Protein AF-A0A379Z6E6-F1 (afdb_monomer_lite)

Organism: NCBI:txid137545

Foldseek 3Di:
DDPQVVLVVLCVVVVDDLCVLQVQLVHHSVVSVCVNVVVDVDDDLSSQVSSCVVSVHDRPPPPFAEEEEEDCCQDPDPVNLVQQVVRLVVGQAYEYENEDEPVVQVVVVVPDPDPDRQDPVNRQVVVCVSCVPSPRYHYYYDYPYPQDDPPPRLVVVVVSVVVVCVVVVHDHQEYTDPDPVVQVSCCVPPVHDYD

InterPro domains:
  IPR001387 Cro/C1-type, helix-turn-helix domain [PF01381] (7-59)
  IPR001387 Cro/C1-type, helix-turn-helix domain [PS50943] (7-62)
  IPR001387 Cro/C1-type, helix-turn-helix domain [SM00530] (6-62)
  IPR001387 Cro/C1-type, helix-turn-helix domain [cd00093] (7-59)
  IPR004821 Cytidyltransferase-like domain [PF01467] (69-143)
  IPR004821 Cytidyltransferase-like domain [TIGR00125] (66-136)
  IPR010982 Lambda repressor-like, DNA-binding domain superfamily [G3DSA:1.10.260.40] (5-60)
  IPR010982 Lambda repressor-like, DNA-binding domain superfamily [SSF47413] (6-59)
  IPR014729 Rossmann-like alpha/beta/alpha sandwich fold [G3DSA:3.40.50.620] (63-192)
  IPR052735 Bacterial NAD biosynthesis/regulator protein [PTHR37512] (64-187)

Radius of gyration: 22.81 Å; chains: 1; bounding box: 57×28×60 Å

Secondary structure (DSSP, 8-state):
--TTHHHHHHHHHTT--HHHHHHHTTS-HHHHHHHHTT--SS--HHHHHHHHHHHT---------EEEEEE--TT--HHHHHHHHHHHTTSSEEEEEEEE-HHHHHHHHHTS--SS---HHHHHHHHHHHTTT-TTEEEEEEE-TTPPPTTTTHHHHHHHHHHHHHHTT---SEEE-S-HHHHHHHHHHH-PEE-

Sequence (195 aa):
MRQFDYLKASIKQKSCTLQQVADASGMTKGYLSQLLNDKIKSPSAQKLEALHRYLGLEFPRREKKVGVVFGKFYPLHTGHIYLIQRACSQVDELHVILCHDEPRDRELFENSSMSQQPTVSDRLRWLLQTFKYQKNIHIHSFDEQGIEPYPHGWNVWSDGVKAFLEQKAIVPSFIYSSEAQDARATVNIWGLRPF

pLDDT: mean 88.39, std 10.12, range [54.25, 98.5]

Structure (mmCIF, N/CA/C/O backbone):
data_AF-A0A379Z6E6-F1
#
_entry.id   AF-A0A379Z6E6-F1
#
loop_
_atom_site.group_PDB
_atom_site.id
_atom_site.type_symbol
_atom_site.label_atom_id
_atom_site.label_alt_id
_atom_site.label_comp_id
_atom_site.label_asym_id
_atom_site.label_entity_id
_atom_site.label_seq_id
_atom_site.pdbx_PDB_ins_code
_atom_site.Cartn_x
_atom_site.Cartn_y
_atom_site.Cartn_z
_atom_site.occupancy
_atom_site.B_iso_or_equiv
_atom_site.auth_seq_id
_atom_site.auth_comp_id
_atom_site.auth_asym_id
_atom_site.auth_atom_id
_atom_site.pdbx_PDB_model_num
ATOM 1 N N . MET A 1 1 ? -23.556 14.825 21.326 1.00 55.41 1 MET A N 1
ATOM 2 C CA . MET A 1 1 ? -23.639 13.379 21.629 1.00 55.41 1 MET A CA 1
ATOM 3 C C . MET A 1 1 ? -22.223 12.836 21.650 1.00 55.41 1 MET A C 1
ATOM 5 O O . MET A 1 1 ? -21.495 13.127 20.708 1.00 55.41 1 MET A O 1
ATOM 9 N N . ARG A 1 2 ? -21.799 12.157 22.722 1.00 69.75 2 ARG A N 1
ATOM 10 C CA . ARG A 1 2 ? -20.473 11.519 22.771 1.00 69.75 2 ARG A CA 1
ATOM 11 C C . ARG A 1 2 ? -20.466 10.279 21.885 1.00 69.75 2 ARG A C 1
ATOM 13 O O . ARG A 1 2 ? -21.511 9.659 21.683 1.00 69.75 2 ARG A O 1
ATOM 20 N N . GLN A 1 3 ? -19.292 9.917 21.376 1.00 78.00 3 GLN A N 1
ATOM 21 C CA . GLN A 1 3 ? -19.139 8.862 20.369 1.00 78.00 3 GLN A CA 1
ATOM 22 C C . GLN A 1 3 ? -19.704 7.514 20.846 1.00 78.00 3 GLN A C 1
ATOM 24 O O . GLN A 1 3 ? -20.275 6.769 20.054 1.00 78.00 3 GLN A O 1
ATOM 29 N N . PHE A 1 4 ? -19.585 7.220 22.143 1.00 86.81 4 PHE A N 1
ATOM 30 C CA . PHE A 1 4 ? -19.957 5.931 22.735 1.00 86.81 4 PHE A CA 1
ATOM 31 C C . PHE A 1 4 ? -21.181 5.977 23.667 1.00 86.81 4 PHE A C 1
ATOM 33 O O . PHE A 1 4 ? -21.366 5.077 24.489 1.00 86.81 4 PHE A O 1
ATOM 40 N N . ASP A 1 5 ? -22.045 6.992 23.562 1.00 86.06 5 ASP A N 1
ATOM 41 C CA . ASP A 1 5 ? -23.241 7.084 24.420 1.00 86.06 5 ASP A CA 1
ATOM 42 C C . ASP A 1 5 ? -24.240 5.935 24.184 1.00 86.06 5 ASP A C 1
ATOM 44 O O . ASP A 1 5 ? -24.866 5.465 25.137 1.00 86.06 5 ASP A O 1
ATOM 48 N N . TYR A 1 6 ? -24.325 5.408 22.957 1.00 88.69 6 TYR A N 1
ATOM 49 C CA . TYR A 1 6 ? -25.162 4.242 22.647 1.00 88.69 6 TYR A CA 1
ATOM 50 C C . TYR A 1 6 ? -24.709 2.982 23.406 1.00 88.69 6 TYR A C 1
ATOM 52 O O . TYR A 1 6 ? -25.544 2.255 23.938 1.00 88.69 6 TYR A O 1
ATOM 60 N N . LEU A 1 7 ? -23.395 2.766 23.566 1.00 89.94 7 LEU A N 1
ATOM 61 C CA . LEU A 1 7 ? -22.860 1.630 24.326 1.00 89.94 7 LEU A CA 1
ATOM 62 C C . LEU A 1 7 ? -23.260 1.706 25.802 1.00 89.94 7 LEU A C 1
ATOM 64 O O . LEU A 1 7 ? -23.607 0.690 26.402 1.00 89.94 7 LEU A O 1
ATOM 68 N N . LYS A 1 8 ? -23.260 2.909 26.392 1.00 90.12 8 LYS A N 1
ATOM 69 C CA . LYS A 1 8 ? -23.714 3.107 27.780 1.00 90.12 8 LYS A CA 1
ATOM 70 C C . LYS A 1 8 ? -25.190 2.768 27.939 1.00 90.12 8 LYS A C 1
ATOM 72 O O . LYS A 1 8 ? -25.560 2.128 28.923 1.00 90.12 8 LYS A O 1
ATOM 77 N N . ALA A 1 9 ? -26.018 3.197 26.985 1.00 89.62 9 ALA A N 1
ATOM 78 C CA . ALA A 1 9 ? -27.444 2.901 26.988 1.00 89.62 9 ALA A CA 1
ATOM 79 C C . ALA A 1 9 ? -27.693 1.385 26.922 1.00 89.62 9 ALA A C 1
ATOM 81 O O . ALA A 1 9 ? -28.444 0.860 27.742 1.00 89.62 9 ALA A O 1
ATOM 82 N N . SER A 1 10 ? -26.989 0.668 26.041 1.00 89.69 10 SER A N 1
ATOM 83 C CA . SER A 1 10 ? -27.118 -0.789 25.905 1.00 89.69 10 SER A CA 1
ATOM 84 C C . SER A 1 10 ? -26.615 -1.565 27.125 1.00 89.69 10 SER A C 1
ATOM 86 O O . SER A 1 10 ? -27.273 -2.511 27.552 1.00 89.69 10 SER A O 1
ATOM 88 N N . ILE A 1 11 ? -25.499 -1.151 27.742 1.00 91.25 11 ILE A N 1
ATOM 89 C CA . ILE A 1 11 ? -25.018 -1.751 29.003 1.00 91.25 11 ILE A CA 1
ATOM 90 C C . ILE A 1 11 ? -26.083 -1.604 30.099 1.00 91.25 11 ILE A C 1
ATOM 92 O O . ILE A 1 11 ? -26.390 -2.566 30.801 1.00 91.25 11 ILE A O 1
ATOM 96 N N . LYS A 1 12 ? -26.689 -0.413 30.214 1.00 89.19 12 LYS A N 1
ATOM 97 C CA . LYS A 1 12 ? -27.759 -0.154 31.184 1.00 89.19 12 LYS A CA 1
ATOM 98 C C . LYS A 1 12 ? -29.003 -1.004 30.902 1.00 89.19 12 LYS A C 1
ATOM 100 O O . LYS A 1 12 ? -29.590 -1.528 31.840 1.00 89.19 12 LYS A O 1
ATOM 105 N N . GLN A 1 13 ? -29.382 -1.162 29.633 1.00 89.00 13 GLN A N 1
ATOM 106 C CA . GLN A 1 13 ? -30.542 -1.957 29.219 1.00 89.00 13 GLN A CA 1
ATOM 107 C C . GLN A 1 13 ? -30.368 -3.455 29.504 1.00 89.00 13 GLN A C 1
ATOM 109 O O . GLN A 1 13 ? -31.327 -4.128 29.869 1.00 89.00 13 GLN A O 1
ATOM 114 N N . LYS A 1 14 ? -29.146 -3.979 29.364 1.00 88.06 14 LYS A N 1
ATOM 115 C CA . LYS A 1 14 ? -28.825 -5.391 29.614 1.00 88.06 14 LYS A CA 1
ATOM 116 C C . LYS A 1 14 ? -28.644 -5.723 31.106 1.00 88.06 14 LYS A C 1
ATOM 118 O O . LYS A 1 14 ? -28.402 -6.878 31.445 1.00 88.06 14 LYS A O 1
ATOM 123 N N . SER A 1 15 ? -28.769 -4.730 31.994 1.00 86.94 15 SER A N 1
ATOM 124 C CA . SER A 1 15 ? -28.659 -4.875 33.455 1.00 86.94 15 SER A CA 1
ATOM 125 C C . SER A 1 15 ? -27.352 -5.538 33.919 1.00 86.94 15 SER A C 1
ATOM 127 O O . SER A 1 15 ? -27.323 -6.239 34.928 1.00 86.94 15 SER A O 1
ATOM 129 N N . CYS A 1 16 ? -26.256 -5.317 33.187 1.00 87.44 16 CYS A N 1
ATOM 130 C CA . CYS A 1 16 ? -24.937 -5.858 33.497 1.00 87.44 16 CYS A CA 1
ATOM 131 C C . CYS A 1 16 ? -24.016 -4.798 34.114 1.00 87.44 16 CYS A C 1
ATOM 133 O O . CYS A 1 16 ? -24.073 -3.605 33.809 1.00 87.44 16 CYS A O 1
ATOM 135 N N . THR A 1 17 ? -23.137 -5.239 35.011 1.00 91.50 17 THR A N 1
ATOM 136 C CA . THR A 1 17 ? -22.119 -4.372 35.606 1.00 91.50 17 THR A CA 1
ATOM 137 C C . THR A 1 17 ? -20.987 -4.108 34.616 1.00 91.50 17 THR A C 1
ATOM 139 O O . THR A 1 17 ? -20.674 -4.929 33.754 1.00 91.50 17 THR A O 1
ATOM 142 N N . LEU A 1 18 ? -20.288 -2.985 34.798 1.00 91.62 18 LEU A N 1
ATOM 143 C CA . LEU A 1 18 ? -19.123 -2.648 33.975 1.00 91.62 18 LEU A CA 1
ATOM 144 C C . LEU A 1 18 ? -18.015 -3.716 34.052 1.00 91.62 18 LEU A C 1
ATOM 146 O O . LEU A 1 18 ? -17.273 -3.889 33.092 1.00 91.62 18 LEU A O 1
ATOM 150 N N . GLN A 1 19 ? -17.905 -4.423 35.183 1.00 93.44 19 GLN A N 1
ATOM 151 C CA . GLN A 1 19 ? -16.938 -5.509 35.360 1.00 93.44 19 GLN A CA 1
ATOM 152 C C . GLN A 1 19 ? -17.302 -6.716 34.487 1.00 93.44 19 GLN A C 1
ATOM 154 O O . GLN A 1 19 ? -16.479 -7.152 33.694 1.00 93.44 19 GLN 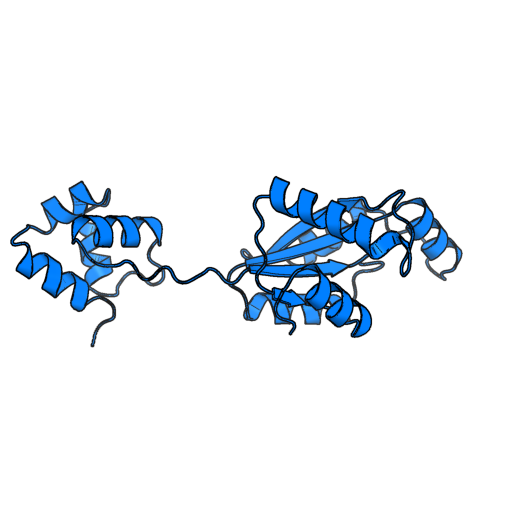A O 1
ATOM 159 N N . GLN A 1 20 ? -18.559 -7.169 34.539 1.00 93.50 20 GLN A N 1
ATOM 160 C CA . GLN A 1 20 ? -19.042 -8.295 33.728 1.00 93.50 20 GLN A CA 1
ATOM 161 C C . GLN A 1 20 ? -18.880 -8.044 32.224 1.00 93.50 20 GLN A C 1
ATOM 163 O O . GLN A 1 20 ? -18.471 -8.937 31.488 1.00 93.50 20 GLN A O 1
ATOM 168 N N . VAL A 1 21 ? -19.168 -6.820 31.767 1.00 93.94 21 VAL A N 1
ATOM 169 C CA . VAL A 1 21 ? -18.986 -6.431 30.360 1.00 93.94 21 VAL A CA 1
ATOM 170 C C . VAL A 1 21 ? -17.509 -6.477 29.966 1.00 93.94 21 VAL A C 1
ATOM 172 O O . VAL A 1 21 ? -17.174 -6.957 28.883 1.00 93.94 21 VAL A O 1
ATOM 175 N N . ALA A 1 22 ? -16.630 -5.967 30.831 1.00 94.69 22 ALA A N 1
ATOM 176 C CA . ALA A 1 22 ? -15.195 -5.935 30.584 1.00 94.69 22 ALA A CA 1
ATOM 177 C C . ALA A 1 22 ? -14.618 -7.356 30.482 1.00 94.69 22 ALA A C 1
ATOM 179 O O . ALA A 1 22 ? -13.953 -7.665 29.492 1.00 94.69 22 ALA A O 1
ATOM 180 N N . ASP A 1 23 ? -14.969 -8.227 31.432 1.00 93.75 23 ASP A N 1
ATOM 181 C CA . ASP A 1 23 ? -14.528 -9.625 31.470 1.00 93.75 23 ASP A CA 1
ATOM 182 C C . ASP A 1 23 ? -15.019 -10.395 30.235 1.00 93.75 23 ASP A C 1
ATOM 184 O O . ASP A 1 23 ? -14.226 -11.026 29.537 1.00 93.75 23 ASP A O 1
ATOM 188 N N . ALA A 1 24 ? -16.304 -10.264 29.889 1.00 92.81 24 ALA A N 1
ATOM 189 C CA . ALA A 1 24 ? -16.886 -10.935 28.726 1.00 92.81 24 ALA A CA 1
ATOM 190 C C . ALA A 1 24 ? -16.340 -10.426 27.380 1.00 92.81 24 ALA A C 1
ATOM 192 O O . ALA A 1 24 ? -16.354 -11.153 26.389 1.00 92.81 24 ALA A O 1
ATOM 193 N N . SER A 1 25 ? -15.850 -9.184 27.340 1.00 92.00 25 SER A N 1
ATOM 194 C CA . SER A 1 25 ? -15.269 -8.575 26.137 1.00 92.00 25 SER A CA 1
ATOM 195 C C . SER A 1 25 ? -13.735 -8.651 26.103 1.00 92.00 25 SER A C 1
ATOM 197 O O . SER A 1 25 ? -13.114 -8.022 25.243 1.00 92.00 25 SER A O 1
ATOM 199 N N . GLY A 1 26 ? -13.107 -9.377 27.039 1.00 93.00 26 GLY A N 1
ATOM 200 C CA . GLY A 1 26 ? -11.656 -9.582 27.082 1.00 93.00 26 GLY A CA 1
ATOM 201 C C . GLY A 1 26 ? -10.847 -8.300 27.316 1.00 93.00 26 GLY A C 1
ATOM 202 O O . GLY A 1 26 ? -9.769 -8.126 26.743 1.00 93.00 26 GLY A O 1
ATOM 203 N N . MET A 1 27 ? -11.363 -7.360 28.111 1.00 93.88 27 MET A N 1
ATOM 204 C CA . MET A 1 27 ? -10.685 -6.096 28.415 1.00 93.88 27 MET A CA 1
ATOM 205 C C . MET A 1 27 ? -10.767 -5.741 29.899 1.00 93.88 27 MET A C 1
ATOM 207 O O . MET A 1 27 ? -11.602 -6.248 30.632 1.00 93.88 27 MET A O 1
ATOM 211 N N . THR A 1 28 ? -9.911 -4.830 30.365 1.00 95.19 28 THR A N 1
ATOM 212 C CA . THR A 1 28 ? -9.981 -4.372 31.758 1.00 95.19 28 THR A CA 1
ATOM 213 C C . THR A 1 28 ? -11.133 -3.385 31.954 1.00 95.19 28 THR A C 1
ATOM 215 O O . THR A 1 28 ? -11.433 -2.571 31.075 1.00 95.19 28 THR A O 1
ATOM 218 N N . LYS A 1 29 ? -11.734 -3.373 33.152 1.00 95.38 29 LYS A N 1
ATOM 219 C CA . LYS A 1 29 ? -12.748 -2.375 33.543 1.00 95.38 29 LYS A CA 1
ATOM 220 C C . LYS A 1 29 ? -12.250 -0.934 33.365 1.00 95.38 29 LYS A C 1
ATOM 222 O O . LYS A 1 29 ? -13.014 -0.057 32.966 1.00 95.38 29 LYS A O 1
ATOM 227 N N . GLY A 1 30 ? -10.962 -0.694 33.628 1.00 95.31 30 GLY A N 1
ATOM 228 C CA . GLY A 1 30 ? -10.313 0.602 33.412 1.00 95.31 30 GLY A CA 1
ATOM 229 C C . GLY A 1 30 ? -10.303 1.016 31.938 1.00 95.31 30 GLY A C 1
ATOM 230 O O . GLY A 1 30 ? -10.710 2.134 31.622 1.00 95.31 30 GLY A O 1
ATOM 231 N N . TYR A 1 31 ? -9.920 0.103 31.038 1.00 94.12 31 TYR A N 1
ATOM 232 C CA . TYR A 1 31 ? -9.951 0.343 29.593 1.00 94.12 31 TYR A CA 1
ATOM 233 C C . TYR A 1 31 ? -11.376 0.625 29.105 1.00 94.12 31 TYR A C 1
ATOM 235 O O . TYR A 1 31 ? -11.600 1.616 28.415 1.00 94.12 31 TYR A O 1
ATOM 243 N N . LEU A 1 32 ? -12.356 -0.189 29.517 1.00 94.62 32 LEU A N 1
ATOM 244 C CA . LEU A 1 32 ? -13.760 0.009 29.151 1.00 94.62 32 LEU A CA 1
ATOM 245 C C . LEU A 1 32 ? -14.299 1.360 29.655 1.00 94.62 32 LEU A C 1
ATOM 247 O O . LEU A 1 32 ? -14.980 2.070 28.922 1.00 94.62 32 LEU A O 1
ATOM 251 N N . SER A 1 33 ? -13.949 1.770 30.877 1.00 94.50 33 SER A N 1
ATOM 252 C CA . SER A 1 33 ? -14.331 3.085 31.410 1.00 94.50 33 SER A CA 1
ATOM 253 C C . SER A 1 33 ? -13.724 4.239 30.604 1.00 94.50 33 SER A C 1
ATOM 255 O O . SER A 1 33 ? -14.413 5.211 30.292 1.00 94.50 33 SER A O 1
ATOM 257 N N . GLN A 1 34 ? -12.444 4.143 30.229 1.00 94.56 34 GLN A N 1
ATOM 258 C CA . GLN A 1 34 ? -11.794 5.144 29.378 1.00 94.56 34 GLN A CA 1
ATOM 259 C C . GLN A 1 34 ? -12.432 5.202 27.985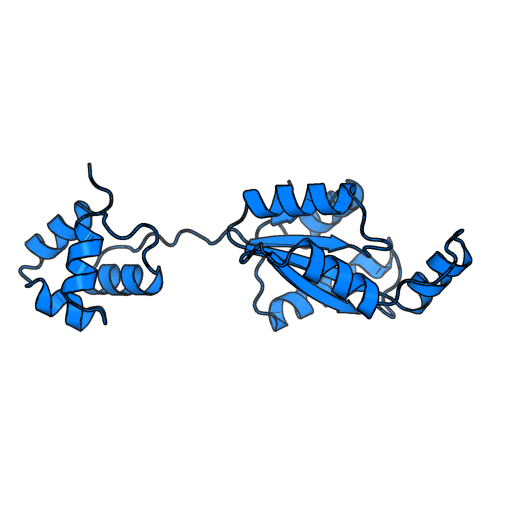 1.00 94.56 34 GLN A C 1
ATOM 261 O O . GLN A 1 34 ? -12.662 6.300 27.479 1.00 94.56 34 GLN A O 1
ATOM 266 N N . LEU A 1 35 ? -12.765 4.043 27.408 1.00 92.62 35 LEU A N 1
ATOM 267 C CA . LEU A 1 35 ? -13.454 3.925 26.125 1.00 92.62 35 LEU A CA 1
ATOM 268 C C . LEU A 1 35 ? -14.797 4.659 26.148 1.00 92.62 35 LEU A C 1
ATOM 270 O O . LEU A 1 35 ? -15.011 5.566 25.355 1.00 92.62 35 LEU A O 1
ATOM 274 N N . LEU A 1 36 ? -15.672 4.331 27.104 1.00 91.88 36 LEU A N 1
ATOM 275 C CA . LEU A 1 36 ? -17.011 4.924 27.221 1.00 91.88 36 LEU A CA 1
ATOM 276 C C . LEU A 1 36 ? -16.983 6.439 27.501 1.00 91.88 36 LEU A C 1
ATOM 278 O O . LEU A 1 36 ? -17.988 7.130 27.332 1.00 91.88 36 LEU A O 1
ATOM 282 N N . ASN A 1 37 ? -15.854 6.970 27.966 1.00 92.38 37 ASN A N 1
ATOM 283 C CA . ASN A 1 37 ? -15.673 8.389 28.256 1.00 92.38 37 ASN A CA 1
ATOM 284 C C . ASN A 1 37 ? -14.885 9.139 27.171 1.00 92.38 37 ASN A C 1
ATOM 286 O O . ASN A 1 37 ? -14.391 10.227 27.457 1.00 92.38 37 ASN A O 1
ATOM 290 N N . ASP A 1 38 ? -14.764 8.575 25.965 1.00 89.00 38 ASP A N 1
ATOM 291 C CA . ASP A 1 38 ? -14.045 9.154 24.818 1.00 89.00 38 ASP A CA 1
ATOM 292 C C . ASP A 1 38 ? -12.567 9.493 25.129 1.00 89.00 38 ASP A C 1
ATOM 294 O O . ASP A 1 38 ? -11.962 10.365 24.509 1.00 89.00 38 ASP A O 1
ATOM 298 N N . LYS A 1 39 ? -11.945 8.801 26.099 1.00 91.38 39 LYS A N 1
ATOM 299 C CA . LYS A 1 39 ? -10.527 9.011 26.464 1.00 91.38 39 LYS A CA 1
ATOM 300 C C . LYS A 1 39 ? -9.557 8.208 25.592 1.00 91.38 39 LYS A C 1
ATOM 302 O O . LYS A 1 39 ? -8.350 8.429 25.656 1.00 91.38 39 LYS A O 1
ATOM 307 N N . ILE A 1 40 ? -10.066 7.278 24.783 1.00 87.75 40 ILE A N 1
ATOM 308 C CA . ILE A 1 40 ? -9.275 6.451 23.867 1.00 87.75 40 ILE A CA 1
ATOM 309 C C . ILE A 1 40 ? -9.432 7.003 22.451 1.00 87.75 40 ILE A C 1
ATOM 311 O O . ILE A 1 40 ? -10.491 6.860 21.851 1.00 87.75 40 ILE A O 1
ATOM 315 N N . LYS A 1 41 ? -8.364 7.597 21.903 1.00 78.88 41 LYS A N 1
ATOM 316 C CA . LYS A 1 41 ? -8.380 8.201 20.555 1.00 78.88 41 LYS A CA 1
ATOM 317 C C . LYS A 1 41 ? -8.591 7.179 19.432 1.00 78.88 41 LYS A C 1
ATOM 319 O O . LYS A 1 41 ? -9.249 7.481 18.444 1.00 78.88 41 LYS A O 1
ATOM 324 N N . SER A 1 42 ? -8.020 5.983 19.579 1.00 79.06 42 SER A N 1
ATOM 325 C CA . SER A 1 42 ? -8.042 4.928 18.555 1.00 79.06 42 SER A CA 1
ATOM 326 C C . SER A 1 42 ? -8.296 3.565 19.204 1.00 79.06 42 SER A C 1
ATOM 328 O O . SER A 1 42 ? -7.352 2.826 19.492 1.00 79.06 42 SER A O 1
ATOM 330 N N . PRO A 1 43 ? -9.557 3.244 19.532 1.00 85.12 43 PRO A N 1
ATOM 331 C CA . PRO A 1 43 ? -9.907 1.953 20.108 1.00 85.12 43 PRO A CA 1
ATOM 332 C C . PRO A 1 43 ? -9.715 0.814 19.101 1.00 85.12 43 PRO A C 1
ATOM 334 O O . PRO A 1 43 ? -9.951 0.974 17.906 1.00 85.12 43 PRO A O 1
ATOM 337 N N . SER A 1 44 ? -9.293 -0.353 19.592 1.00 83.31 44 SER A N 1
ATOM 338 C CA . SER A 1 44 ? -9.112 -1.540 18.747 1.00 83.31 44 SER A CA 1
ATOM 339 C C . SER A 1 44 ? -10.461 -2.023 18.209 1.00 83.31 44 SER A C 1
ATOM 341 O O . SER A 1 44 ? -11.393 -2.236 18.988 1.00 83.31 44 SER A O 1
ATOM 343 N N . ALA A 1 45 ? -10.539 -2.254 16.894 1.00 82.31 45 ALA A N 1
ATOM 344 C CA . ALA A 1 45 ? -11.725 -2.810 16.245 1.00 82.31 45 ALA A CA 1
ATOM 345 C C . ALA A 1 45 ? -12.122 -4.162 16.851 1.00 82.31 45 ALA A C 1
ATOM 347 O O . ALA A 1 45 ? -13.296 -4.377 17.113 1.00 82.31 45 ALA A O 1
ATOM 348 N N . GLN A 1 46 ? -11.151 -5.019 17.186 1.00 85.00 46 GLN A N 1
ATOM 349 C CA . GLN A 1 46 ? -11.403 -6.310 17.834 1.00 85.00 46 GLN A CA 1
ATOM 350 C C . GLN A 1 46 ? -12.076 -6.143 19.204 1.00 85.00 46 GLN A C 1
ATOM 352 O O . GLN A 1 46 ? -13.014 -6.866 19.536 1.00 85.00 46 GLN A O 1
ATOM 357 N N . LYS A 1 47 ? -11.620 -5.169 20.004 1.00 89.75 47 LYS A N 1
ATOM 358 C CA . LYS A 1 47 ? -12.209 -4.880 21.322 1.00 89.75 47 LYS A CA 1
ATOM 359 C C . LYS A 1 47 ? -13.611 -4.294 21.195 1.00 89.75 47 LYS A C 1
ATOM 361 O O . LYS A 1 47 ? -14.491 -4.647 21.975 1.00 89.75 47 LYS A O 1
ATOM 366 N N . LEU A 1 48 ? -13.818 -3.408 20.223 1.00 89.25 48 LEU A N 1
ATOM 367 C CA . LEU A 1 48 ? -15.141 -2.868 19.936 1.00 89.25 48 LEU A CA 1
ATOM 368 C C . LEU A 1 48 ? -16.089 -3.962 19.442 1.00 89.25 48 LEU A C 1
ATOM 370 O O . LEU A 1 48 ? -17.206 -4.040 19.937 1.00 89.25 48 LEU A O 1
ATOM 374 N N . GLU A 1 49 ? -15.650 -4.833 18.539 1.00 89.19 49 GLU A N 1
ATOM 375 C CA . GLU A 1 49 ? -16.454 -5.944 18.034 1.00 89.19 49 GLU A CA 1
ATOM 376 C C . GLU A 1 49 ? -16.854 -6.902 19.161 1.00 89.19 49 GLU A C 1
ATOM 378 O O . GLU A 1 49 ? -18.025 -7.260 19.268 1.00 89.19 49 GLU A O 1
ATOM 383 N N . ALA A 1 50 ? -15.917 -7.271 20.042 1.00 91.00 50 ALA A N 1
ATOM 384 C CA . ALA A 1 50 ? -16.207 -8.109 21.206 1.00 91.00 50 ALA A CA 1
ATOM 385 C C . ALA A 1 50 ? -17.284 -7.479 22.105 1.00 91.00 50 ALA A C 1
ATOM 387 O O . ALA A 1 50 ? -18.219 -8.162 22.524 1.00 91.00 50 ALA A O 1
ATOM 388 N N . LEU A 1 51 ? -17.198 -6.163 22.329 1.00 92.19 51 LEU A N 1
ATOM 389 C CA . LEU A 1 51 ? -18.184 -5.414 23.102 1.00 92.19 51 LEU A CA 1
ATOM 390 C C . LEU A 1 51 ? -19.561 -5.391 22.422 1.00 92.19 51 LEU A C 1
ATOM 392 O O . LEU A 1 51 ? -20.568 -5.637 23.080 1.00 92.19 51 LEU A O 1
ATOM 396 N N . HIS A 1 52 ? -19.623 -5.140 21.113 1.00 91.25 52 HIS A N 1
ATOM 397 C CA . HIS A 1 52 ? -20.883 -5.148 20.360 1.00 91.25 52 HIS A CA 1
ATOM 398 C C . HIS A 1 52 ? -21.523 -6.535 20.361 1.00 91.25 52 HIS A C 1
ATOM 400 O O . HIS A 1 52 ? -22.707 -6.663 20.663 1.00 91.25 52 HIS A O 1
ATOM 406 N N . ARG A 1 53 ? -20.721 -7.582 20.135 1.00 91.00 53 ARG A N 1
ATOM 407 C CA . ARG A 1 53 ? -21.155 -8.981 20.199 1.00 91.00 53 ARG A CA 1
ATOM 408 C C . ARG A 1 53 ? -21.731 -9.320 21.569 1.00 91.00 53 ARG A C 1
ATOM 410 O O . ARG A 1 53 ? -22.813 -9.894 21.648 1.00 91.00 53 ARG A O 1
ATOM 417 N N . TYR A 1 54 ? -21.050 -8.923 22.646 1.00 92.31 54 TYR A N 1
ATOM 418 C CA . TYR A 1 54 ? -21.559 -9.136 23.998 1.00 92.31 54 TYR A CA 1
ATOM 419 C C . TYR A 1 54 ? -22.847 -8.352 24.256 1.00 92.31 54 TYR A C 1
ATOM 421 O O . TYR A 1 54 ? -23.743 -8.869 24.915 1.00 92.31 54 TYR A O 1
ATOM 429 N N . LEU A 1 55 ? -22.983 -7.131 23.740 1.00 91.38 55 LEU A N 1
ATOM 430 C CA . LEU A 1 55 ? -24.176 -6.302 23.932 1.00 91.38 55 LEU A CA 1
ATOM 431 C C . LEU A 1 55 ? -25.333 -6.641 22.979 1.00 91.38 55 LEU A C 1
ATOM 433 O O . LEU A 1 55 ? -26.427 -6.123 23.179 1.00 91.38 55 LEU A O 1
ATOM 437 N N . GLY A 1 56 ? -25.131 -7.537 22.008 1.00 89.06 56 GLY A N 1
ATOM 438 C CA . GLY A 1 56 ? -26.135 -7.856 20.987 1.00 89.06 56 GLY A CA 1
ATOM 439 C C . GLY A 1 56 ? -26.370 -6.708 20.003 1.00 89.06 56 GLY A C 1
ATOM 440 O O . GLY A 1 56 ? -27.464 -6.573 19.467 1.00 89.06 56 GLY A O 1
ATOM 441 N N . LEU A 1 57 ? -25.364 -5.855 19.811 1.00 88.56 57 LEU A N 1
ATOM 442 C CA . LEU A 1 57 ? -25.399 -4.742 18.871 1.00 88.56 57 LEU A CA 1
ATOM 443 C C . LEU A 1 57 ? -24.775 -5.162 17.544 1.00 88.56 57 LEU A C 1
ATOM 445 O O . LEU A 1 57 ? -23.776 -5.886 17.524 1.00 88.56 57 LEU A O 1
ATOM 449 N N . GLU A 1 58 ? -25.306 -4.641 16.440 1.00 81.50 58 GLU A N 1
ATOM 450 C CA . GLU A 1 58 ? -24.592 -4.694 15.169 1.00 81.50 58 GLU A CA 1
ATOM 451 C C . GLU A 1 58 ? -23.301 -3.885 15.289 1.00 81.50 58 GLU A C 1
ATOM 453 O O . GLU A 1 58 ? -23.320 -2.706 15.646 1.00 81.50 58 GLU A O 1
ATOM 458 N N . PHE A 1 59 ? -22.163 -4.522 15.014 1.00 75.56 59 PHE A N 1
ATOM 459 C CA . PHE A 1 59 ? -20.898 -3.811 14.921 1.00 75.56 59 PHE A CA 1
ATOM 460 C C . PHE A 1 59 ? -20.766 -3.246 13.506 1.00 75.56 59 PHE A C 1
ATOM 462 O O . PHE A 1 59 ? -20.629 -4.044 12.573 1.00 75.56 59 PHE A O 1
ATOM 469 N N . PRO A 1 60 ? -20.783 -1.912 13.309 1.00 67.19 60 PRO A N 1
ATOM 470 C CA . PRO A 1 60 ? -20.548 -1.347 11.992 1.00 67.19 60 PRO A CA 1
ATOM 471 C C . PRO A 1 60 ? -19.112 -1.679 11.588 1.00 67.19 60 PRO A C 1
ATOM 473 O O . PRO A 1 60 ? -18.150 -1.056 12.046 1.00 67.19 60 PRO A O 1
ATOM 476 N N . ARG A 1 61 ? -18.956 -2.695 10.736 1.00 65.06 61 ARG A N 1
ATOM 477 C CA . ARG A 1 61 ? -17.682 -3.007 10.098 1.00 65.06 61 ARG A CA 1
ATOM 478 C C . ARG A 1 61 ? -17.386 -1.860 9.148 1.00 65.06 61 ARG A C 1
ATOM 480 O O . ARG A 1 61 ? -17.884 -1.829 8.029 1.00 65.06 61 ARG A O 1
ATOM 487 N N . ARG A 1 62 ? -16.600 -0.881 9.602 1.00 69.75 62 ARG A N 1
ATOM 488 C CA . ARG A 1 62 ? -15.979 0.056 8.671 1.00 69.75 62 ARG A CA 1
ATOM 489 C C . ARG A 1 62 ? -15.055 -0.779 7.797 1.00 69.75 62 ARG A C 1
ATOM 491 O O . ARG A 1 62 ? -14.036 -1.268 8.282 1.00 69.75 62 ARG A O 1
ATOM 498 N N . GLU A 1 63 ? -15.448 -0.974 6.543 1.00 74.81 63 GLU A N 1
ATOM 499 C CA . GLU A 1 63 ? -14.578 -1.589 5.551 1.00 74.81 63 GLU A CA 1
ATOM 500 C C . GLU A 1 63 ? -13.277 -0.797 5.506 1.00 74.81 63 GLU A C 1
ATOM 502 O O . GLU A 1 63 ? -13.266 0.431 5.353 1.00 74.81 63 GLU A O 1
ATOM 507 N N . LYS A 1 64 ? -12.182 -1.515 5.730 1.00 84.88 64 LYS A N 1
ATOM 508 C CA . LYS A 1 64 ? -10.847 -0.954 5.674 1.00 84.88 64 LYS A CA 1
ATOM 509 C C . LYS A 1 64 ? -10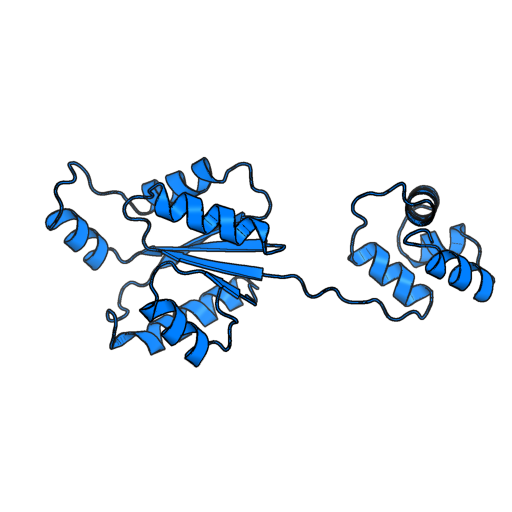.571 -0.576 4.229 1.00 84.88 64 LYS A C 1
ATOM 511 O O . LYS A 1 64 ? -10.637 -1.425 3.346 1.00 84.88 64 LYS A O 1
ATOM 516 N N . LYS A 1 65 ? -10.258 0.691 3.985 1.00 92.00 65 LYS A N 1
ATOM 517 C CA . LYS A 1 65 ? -9.868 1.144 2.654 1.00 92.00 65 LYS A CA 1
ATOM 518 C C . LYS A 1 65 ? -8.437 0.701 2.411 1.00 92.00 65 LYS A C 1
ATOM 520 O O . LYS A 1 65 ? -7.533 1.185 3.088 1.00 92.00 65 LYS A O 1
ATOM 525 N N . VAL A 1 66 ? -8.245 -0.201 1.459 1.00 94.56 66 VAL A N 1
ATOM 526 C CA . VAL A 1 66 ? -6.921 -0.694 1.072 1.00 94.56 66 VAL A CA 1
ATOM 527 C C . VAL A 1 66 ? -6.611 -0.201 -0.336 1.00 94.56 66 VAL A C 1
ATOM 529 O O . VAL A 1 66 ? -7.402 -0.404 -1.258 1.00 94.56 66 VAL A O 1
ATOM 532 N N . GLY A 1 67 ? -5.484 0.484 -0.496 1.00 95.38 67 GLY A N 1
ATOM 533 C CA . GLY A 1 67 ? -4.988 0.961 -1.782 1.00 95.38 67 GLY A CA 1
ATOM 534 C C . GLY A 1 67 ? -3.811 0.133 -2.280 1.00 95.38 67 GLY A C 1
ATOM 535 O O . GLY A 1 67 ? -3.037 -0.392 -1.477 1.00 95.38 67 GLY A O 1
ATOM 536 N N . VAL A 1 68 ? -3.629 0.082 -3.596 1.00 95.44 68 VAL A N 1
ATOM 537 C CA . VAL A 1 68 ? -2.428 -0.477 -4.225 1.00 95.44 68 VAL A CA 1
ATOM 538 C C . VAL A 1 68 ? -1.834 0.487 -5.257 1.00 95.44 68 VAL A C 1
ATOM 540 O O . VAL A 1 68 ? -2.567 1.190 -5.953 1.00 95.44 68 VAL A O 1
ATOM 543 N N . VAL A 1 69 ? -0.504 0.532 -5.331 1.00 95.19 69 VAL A N 1
ATOM 544 C CA . VAL A 1 69 ? 0.285 1.243 -6.350 1.00 95.19 69 VAL A CA 1
ATOM 545 C C . VAL A 1 69 ? 1.275 0.252 -6.945 1.00 95.19 69 VAL A C 1
ATOM 547 O O . VAL A 1 69 ? 1.996 -0.409 -6.198 1.00 95.19 69 VAL A O 1
ATOM 550 N N . PHE A 1 70 ? 1.356 0.194 -8.270 1.00 93.38 70 PHE A N 1
ATOM 551 C CA . PHE A 1 70 ? 2.352 -0.597 -8.992 1.00 93.38 70 PHE A CA 1
ATOM 552 C C . PHE A 1 70 ? 3.393 0.321 -9.621 1.00 93.38 70 PHE A C 1
ATOM 554 O O . PHE A 1 70 ? 3.083 1.443 -10.022 1.00 93.38 70 PHE A O 1
ATOM 561 N N . GLY A 1 71 ? 4.633 -0.148 -9.714 1.00 92.56 71 GLY A N 1
ATOM 562 C CA . GLY A 1 71 ? 5.658 0.584 -10.440 1.00 92.56 71 GLY A CA 1
ATOM 563 C C . GLY A 1 71 ? 6.981 -0.157 -10.531 1.00 92.56 71 GLY A C 1
ATOM 564 O O . GLY A 1 71 ? 7.348 -0.932 -9.650 1.00 92.56 71 GLY A O 1
ATOM 565 N N . LYS A 1 72 ? 7.731 0.143 -11.594 1.00 93.38 72 LYS A N 1
ATOM 566 C CA . LYS A 1 72 ? 9.121 -0.315 -11.759 1.00 93.38 72 LYS A CA 1
ATOM 567 C C . LYS A 1 72 ? 10.089 0.439 -10.846 1.00 93.38 72 LYS A C 1
ATOM 569 O O . LYS A 1 72 ? 11.139 -0.089 -10.484 1.00 93.38 72 LYS A O 1
ATOM 574 N N . PHE A 1 73 ? 9.739 1.692 -10.523 1.00 95.31 73 PHE A N 1
ATOM 575 C CA . PHE A 1 73 ? 10.526 2.644 -9.729 1.00 95.31 73 PHE A CA 1
ATOM 576 C C . PHE A 1 73 ? 11.986 2.740 -10.197 1.00 95.31 73 PHE A C 1
ATOM 578 O O . PHE A 1 73 ? 12.921 2.596 -9.409 1.00 95.31 73 PHE A O 1
ATOM 585 N N . TYR A 1 74 ? 12.166 2.975 -11.500 1.00 93.81 74 TYR A N 1
ATOM 586 C CA . TYR A 1 74 ? 13.445 2.875 -12.203 1.00 93.81 74 TYR A CA 1
ATOM 587 C C . TYR A 1 74 ? 13.871 4.219 -12.844 1.00 93.81 74 TYR A C 1
ATOM 589 O O . TYR A 1 74 ? 13.708 4.394 -14.049 1.00 93.81 74 TYR A O 1
ATOM 597 N N . PRO A 1 75 ? 14.397 5.191 -12.070 1.00 94.50 75 PRO A N 1
ATOM 598 C CA . PRO A 1 75 ? 14.540 5.188 -10.615 1.00 94.50 75 PRO A CA 1
ATOM 599 C C . PRO A 1 75 ? 13.297 5.731 -9.883 1.00 94.50 75 PRO A C 1
ATOM 601 O O . PRO A 1 75 ? 12.335 6.227 -10.477 1.00 94.50 75 PRO A O 1
ATOM 604 N N . LEU A 1 76 ? 13.308 5.659 -8.550 1.00 96.31 76 LEU A N 1
ATOM 605 C CA . LEU A 1 76 ? 12.323 6.354 -7.722 1.00 96.31 76 LEU A CA 1
ATOM 606 C C . LEU A 1 76 ? 12.530 7.877 -7.844 1.00 96.31 76 LEU A C 1
ATOM 608 O O . LEU A 1 76 ? 13.623 8.371 -7.587 1.00 96.31 76 LEU A O 1
ATOM 612 N N . HIS A 1 77 ? 11.482 8.628 -8.193 1.00 94.94 77 HIS A N 1
ATOM 613 C CA . HIS A 1 77 ? 11.546 10.080 -8.386 1.00 94.94 77 HIS A CA 1
ATOM 614 C C . HIS A 1 77 ? 10.374 10.800 -7.704 1.00 94.94 77 HIS A C 1
ATOM 616 O O . HIS A 1 77 ? 9.436 10.174 -7.210 1.00 94.94 77 HIS A O 1
ATOM 622 N N . THR A 1 78 ? 10.394 12.136 -7.707 1.00 95.88 78 THR A N 1
ATOM 623 C CA . THR A 1 78 ? 9.424 12.989 -6.992 1.00 95.88 78 THR A CA 1
ATOM 624 C C . THR A 1 78 ? 7.970 12.743 -7.397 1.00 95.88 78 THR A C 1
ATOM 626 O O . THR A 1 78 ? 7.108 12.705 -6.525 1.00 95.88 78 THR A O 1
ATOM 629 N N . GLY A 1 79 ? 7.694 12.494 -8.682 1.00 95.06 79 GLY A N 1
ATOM 630 C CA . GLY A 1 79 ? 6.360 12.090 -9.155 1.00 95.06 79 GLY A CA 1
ATOM 631 C C . GLY A 1 79 ? 5.809 10.833 -8.463 1.00 95.06 79 GLY A C 1
ATOM 632 O O . GLY A 1 79 ? 4.697 10.863 -7.938 1.00 95.06 79 GLY A O 1
ATOM 633 N N . HIS A 1 80 ? 6.606 9.760 -8.367 1.00 95.62 80 HIS A N 1
ATOM 634 C CA . HIS A 1 80 ? 6.230 8.550 -7.626 1.00 95.62 80 HIS A CA 1
ATOM 635 C C . HIS A 1 80 ? 5.964 8.852 -6.149 1.00 95.62 80 HIS A C 1
ATOM 637 O O . HIS A 1 80 ? 4.972 8.398 -5.583 1.00 95.62 80 HIS A O 1
ATOM 643 N N . ILE A 1 81 ? 6.840 9.650 -5.527 1.00 97.19 81 ILE A N 1
ATOM 644 C CA . ILE A 1 81 ? 6.718 10.021 -4.114 1.00 97.19 81 ILE A CA 1
ATOM 645 C C . ILE A 1 81 ? 5.408 10.770 -3.871 1.00 97.19 81 ILE A C 1
ATOM 647 O O . ILE A 1 81 ? 4.681 10.441 -2.935 1.00 97.19 81 ILE A O 1
ATOM 651 N N . TYR A 1 82 ? 5.081 11.729 -4.737 1.00 96.12 82 TYR A N 1
ATOM 652 C CA . TYR A 1 82 ? 3.836 12.482 -4.665 1.00 96.12 82 TYR A CA 1
ATOM 653 C C . TYR A 1 82 ? 2.606 11.573 -4.799 1.00 96.12 82 TYR A C 1
ATOM 655 O O . TYR A 1 82 ? 1.701 11.654 -3.967 1.00 96.12 82 TYR A O 1
ATOM 663 N N . LEU A 1 83 ? 2.587 10.675 -5.793 1.00 95.62 83 LEU A N 1
ATOM 664 C CA . LEU A 1 83 ? 1.487 9.725 -5.992 1.00 95.62 83 LEU A CA 1
ATOM 665 C C . LEU A 1 83 ? 1.279 8.843 -4.755 1.00 95.62 83 LEU A C 1
ATOM 667 O O . LEU A 1 83 ? 0.164 8.759 -4.242 1.00 95.62 83 LEU A O 1
ATOM 671 N N . ILE A 1 84 ? 2.350 8.234 -4.240 1.00 97.31 84 ILE A N 1
ATOM 672 C CA . ILE A 1 84 ? 2.289 7.334 -3.080 1.00 97.31 84 ILE A CA 1
ATOM 673 C C . ILE A 1 84 ? 1.823 8.087 -1.828 1.00 97.31 84 ILE A C 1
ATOM 675 O O . ILE A 1 84 ? 0.957 7.599 -1.104 1.00 97.31 84 ILE A O 1
ATOM 679 N N . GLN A 1 85 ? 2.335 9.297 -1.576 1.00 96.50 85 GLN A N 1
ATOM 680 C CA . GLN A 1 85 ? 1.896 10.112 -0.438 1.00 96.50 85 GLN A CA 1
ATOM 681 C C . GLN A 1 85 ? 0.422 10.512 -0.548 1.00 96.50 85 GLN A C 1
ATOM 683 O O . GLN A 1 85 ? -0.311 10.471 0.443 1.00 96.50 85 GLN A O 1
ATOM 688 N N . ARG A 1 86 ? -0.029 10.873 -1.753 1.00 95.44 86 ARG A N 1
ATOM 689 C CA . ARG A 1 86 ? -1.426 11.225 -2.007 1.00 95.44 86 ARG A CA 1
ATOM 690 C C . ARG A 1 86 ? -2.353 10.020 -1.858 1.00 95.44 86 ARG A C 1
ATOM 692 O O . ARG A 1 86 ? -3.429 10.182 -1.294 1.00 95.44 86 ARG A O 1
ATOM 699 N N . ALA A 1 87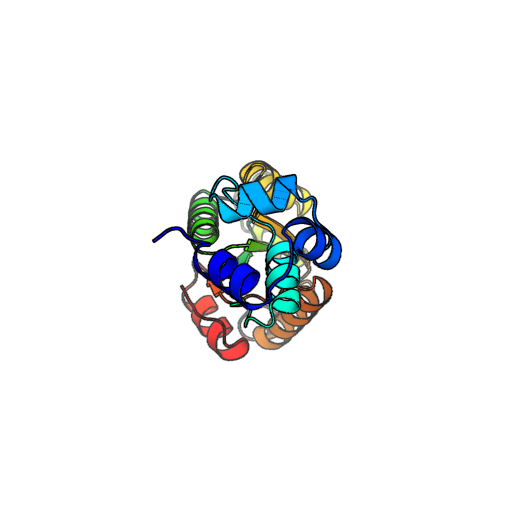 ? -1.949 8.843 -2.328 1.00 95.69 87 ALA A N 1
ATOM 700 C CA . ALA A 1 87 ? -2.707 7.608 -2.157 1.00 95.69 87 ALA A CA 1
ATOM 701 C C . ALA A 1 87 ? -2.809 7.232 -0.671 1.00 95.69 87 ALA A C 1
ATOM 703 O O . ALA A 1 87 ? -3.900 7.013 -0.154 1.00 95.69 87 ALA A O 1
ATOM 704 N N . CYS A 1 88 ? -1.684 7.269 0.047 1.00 96.00 88 CYS A N 1
ATOM 705 C CA . CYS A 1 88 ? -1.582 6.909 1.462 1.00 96.00 88 CYS A CA 1
ATOM 706 C C . CYS A 1 88 ? -2.486 7.750 2.381 1.00 96.00 88 CYS A C 1
ATOM 708 O O . CYS A 1 88 ? -2.877 7.278 3.446 1.00 96.00 88 CYS A O 1
ATOM 710 N N . SER A 1 89 ? -2.812 8.992 2.011 1.00 92.88 89 SER A N 1
ATOM 711 C CA . SER A 1 89 ? -3.700 9.848 2.813 1.00 92.88 89 SER A CA 1
ATOM 712 C C . SER A 1 89 ? -5.192 9.540 2.630 1.00 92.88 89 SER A C 1
ATOM 714 O O . SER A 1 89 ? -6.016 10.042 3.392 1.00 92.88 89 SER A O 1
ATOM 716 N N . GLN A 1 90 ? -5.552 8.717 1.640 1.00 93.69 90 GLN A N 1
ATOM 717 C CA . GLN A 1 90 ? -6.941 8.415 1.270 1.00 93.69 90 GLN A CA 1
ATOM 718 C C . GLN A 1 90 ? -7.405 7.022 1.713 1.00 93.69 90 GLN A C 1
ATOM 720 O O . GLN A 1 90 ? -8.608 6.737 1.710 1.00 93.69 90 GLN A O 1
ATOM 725 N N . VAL A 1 91 ? -6.461 6.164 2.099 1.00 94.38 91 VAL A N 1
ATOM 726 C CA . VAL A 1 91 ? -6.689 4.764 2.465 1.00 94.38 91 VAL A CA 1
ATOM 727 C C . VAL A 1 91 ? -6.191 4.486 3.879 1.00 94.38 91 VAL A C 1
ATOM 729 O O . VAL A 1 91 ? -5.309 5.172 4.393 1.00 94.38 91 VAL A O 1
ATOM 732 N N . ASP A 1 92 ? -6.774 3.478 4.522 1.00 93.00 92 ASP A N 1
ATOM 733 C CA . ASP A 1 92 ? -6.341 3.040 5.847 1.00 93.00 92 ASP A CA 1
ATOM 734 C C . ASP A 1 92 ? -5.009 2.263 5.745 1.00 93.00 92 ASP A C 1
ATOM 736 O O . ASP A 1 92 ? -4.171 2.389 6.635 1.00 93.00 92 ASP A O 1
ATOM 740 N N . GLU A 1 93 ? -4.780 1.531 4.643 1.00 95.69 93 GLU A N 1
ATOM 741 C CA . GLU A 1 93 ? -3.501 0.890 4.280 1.00 95.69 93 GLU A CA 1
ATOM 742 C C . GLU A 1 93 ? -3.190 1.034 2.787 1.00 95.69 93 GLU A C 1
ATOM 744 O O . GLU A 1 93 ? -4.081 0.921 1.945 1.00 95.69 93 GLU A O 1
ATOM 749 N N . LEU A 1 94 ? -1.916 1.255 2.458 1.00 97.88 94 LEU A N 1
ATOM 750 C CA . LEU A 1 94 ? -1.412 1.336 1.091 1.00 97.88 94 LEU A CA 1
ATOM 751 C C . LEU A 1 94 ? -0.334 0.275 0.856 1.00 97.88 94 LEU A C 1
ATOM 753 O O . LEU A 1 94 ? 0.654 0.213 1.586 1.00 97.88 94 LEU A O 1
ATOM 757 N N . HIS A 1 95 ? -0.481 -0.504 -0.211 1.00 98.00 95 HIS A N 1
ATOM 758 C CA . HIS A 1 95 ? 0.526 -1.457 -0.664 1.00 98.00 95 HIS A CA 1
ATOM 759 C C . HIS A 1 95 ? 1.226 -0.940 -1.923 1.00 98.00 95 HIS A C 1
ATOM 761 O O . HIS A 1 95 ? 0.590 -0.704 -2.945 1.00 98.00 95 HIS A O 1
ATOM 767 N N . VAL A 1 96 ? 2.542 -0.760 -1.850 1.00 97.88 96 VAL A N 1
ATOM 768 C CA . VAL A 1 96 ? 3.382 -0.353 -2.981 1.00 97.88 96 VAL A CA 1
ATOM 769 C C . VAL A 1 96 ? 4.109 -1.586 -3.503 1.00 97.88 96 VAL A C 1
ATOM 771 O O . VAL A 1 96 ? 4.890 -2.200 -2.776 1.00 97.88 96 VAL A O 1
ATOM 774 N N . ILE A 1 97 ? 3.838 -1.954 -4.751 1.00 97.12 97 ILE A N 1
ATOM 775 C CA . ILE A 1 97 ? 4.366 -3.154 -5.394 1.00 97.12 97 ILE A CA 1
ATOM 776 C C . ILE A 1 97 ? 5.467 -2.750 -6.378 1.00 97.12 97 ILE A C 1
ATOM 778 O O . ILE A 1 97 ? 5.199 -2.182 -7.439 1.00 97.12 97 ILE A O 1
ATOM 782 N N . LEU A 1 98 ? 6.717 -3.031 -6.006 1.00 97.00 98 LEU A N 1
ATOM 783 C CA . LEU A 1 98 ? 7.887 -2.917 -6.872 1.00 97.00 98 LEU A CA 1
ATOM 784 C C . LEU A 1 98 ? 7.874 -4.078 -7.866 1.00 97.00 98 LEU A C 1
ATOM 786 O O . LEU A 1 98 ? 8.205 -5.203 -7.497 1.00 97.00 98 LEU A O 1
ATOM 790 N N . CYS A 1 99 ? 7.499 -3.789 -9.106 1.00 94.44 99 CYS A N 1
ATOM 791 C CA . CYS A 1 99 ? 7.467 -4.762 -10.194 1.00 94.44 99 CYS A CA 1
ATOM 792 C C . CYS A 1 99 ? 8.840 -4.792 -10.879 1.00 94.44 99 CYS A C 1
ATOM 794 O O . CYS A 1 99 ? 9.369 -3.738 -11.253 1.00 94.44 99 CYS A O 1
ATOM 796 N N . HIS A 1 100 ? 9.449 -5.969 -11.002 1.00 94.31 100 HIS A N 1
ATOM 797 C CA . HIS A 1 100 ? 10.771 -6.119 -11.602 1.00 94.31 100 HIS A CA 1
ATOM 798 C C . HIS A 1 100 ? 10.839 -7.308 -12.554 1.00 94.31 100 HIS A C 1
ATOM 800 O O . HIS A 1 100 ? 10.250 -8.353 -12.307 1.00 94.31 100 HIS A O 1
ATOM 806 N N . ASP A 1 101 ? 11.627 -7.136 -13.606 1.00 93.94 101 ASP A N 1
ATOM 807 C CA . ASP A 1 101 ? 11.927 -8.134 -14.629 1.00 93.94 101 ASP A CA 1
ATOM 808 C C . ASP A 1 101 ? 13.381 -7.872 -15.025 1.00 93.94 101 ASP A C 1
ATOM 810 O O . ASP A 1 101 ? 13.688 -6.765 -15.470 1.00 93.94 101 ASP A O 1
ATOM 814 N N . GLU A 1 102 ? 14.294 -8.818 -14.778 1.00 91.44 102 GLU A N 1
ATOM 815 C CA . GLU A 1 102 ? 15.723 -8.561 -15.012 1.00 91.44 102 GLU A CA 1
ATOM 816 C C . GLU A 1 102 ? 16.019 -8.258 -16.488 1.00 91.44 102 GLU A C 1
ATOM 818 O O . GLU A 1 102 ? 16.569 -7.178 -16.720 1.00 91.44 102 GLU A O 1
ATOM 823 N N . PRO A 1 103 ? 15.616 -9.095 -17.472 1.00 92.75 103 PRO A N 1
ATOM 824 C CA . PRO A 1 103 ? 15.850 -8.798 -18.886 1.00 92.75 103 PRO A CA 1
ATOM 825 C C . PRO A 1 103 ? 15.373 -7.406 -19.315 1.00 92.75 103 PRO A C 1
ATOM 827 O O . PRO A 1 103 ? 16.116 -6.649 -19.941 1.00 92.75 103 PRO A O 1
ATOM 830 N N . ARG A 1 104 ? 14.153 -7.026 -18.933 1.00 91.44 104 ARG A N 1
ATOM 831 C CA . ARG A 1 104 ? 13.592 -5.710 -19.253 1.00 91.44 104 ARG A CA 1
ATOM 832 C C . ARG A 1 104 ? 14.326 -4.586 -18.526 1.00 91.44 104 ARG A C 1
ATOM 834 O O . ARG A 1 104 ? 14.563 -3.522 -19.093 1.00 91.44 104 ARG A O 1
ATOM 841 N N . ASP A 1 105 ? 14.648 -4.770 -17.249 1.00 93.94 105 ASP A N 1
ATOM 842 C CA . ASP A 1 105 ? 15.318 -3.746 -16.445 1.00 93.94 105 ASP A CA 1
ATOM 843 C C . ASP A 1 105 ? 16.777 -3.550 -16.916 1.00 93.94 105 ASP A C 1
ATOM 845 O O . ASP A 1 105 ? 17.296 -2.427 -16.884 1.00 93.94 105 ASP A O 1
ATOM 849 N N . ARG A 1 106 ? 17.426 -4.613 -17.412 1.00 93.81 106 ARG A N 1
ATOM 850 C CA . ARG A 1 106 ? 18.711 -4.575 -18.125 1.00 93.81 106 ARG A CA 1
ATOM 851 C C . ARG A 1 106 ? 18.603 -3.745 -19.397 1.00 93.81 106 ARG A C 1
ATOM 853 O O . ARG A 1 106 ? 19.366 -2.794 -19.544 1.00 93.81 106 ARG A O 1
ATOM 860 N N . GLU A 1 107 ? 17.629 -4.038 -20.252 1.00 94.19 107 GLU A N 1
ATOM 861 C CA . GLU A 1 107 ? 17.395 -3.297 -21.496 1.00 94.19 107 GLU A CA 1
ATOM 862 C C . GLU A 1 107 ? 17.117 -1.806 -21.227 1.00 94.19 107 GLU A C 1
ATOM 864 O O . GLU A 1 107 ? 17.667 -0.929 -21.894 1.00 94.19 107 GLU A O 1
ATOM 869 N N . LEU A 1 108 ? 16.318 -1.488 -20.201 1.00 93.31 108 LEU A N 1
ATOM 870 C CA . LEU A 1 108 ? 16.075 -0.104 -19.777 1.00 93.31 108 LEU A CA 1
ATOM 871 C C . LEU A 1 108 ? 17.357 0.608 -19.341 1.00 93.31 108 LEU A C 1
ATOM 873 O O . LEU A 1 108 ? 17.490 1.808 -19.566 1.00 93.31 108 LEU A O 1
ATOM 877 N N . PHE A 1 109 ? 18.283 -0.100 -18.693 1.00 96.06 109 PHE A N 1
ATOM 878 C CA . PHE A 1 109 ? 19.570 0.467 -18.307 1.00 96.06 109 PHE A CA 1
ATOM 879 C C . PHE A 1 109 ? 20.464 0.713 -19.523 1.00 96.06 109 PHE A C 1
ATOM 881 O O . PHE A 1 109 ? 20.983 1.820 -19.661 1.00 96.06 109 PHE A O 1
ATOM 888 N N . GLU A 1 110 ? 20.603 -0.278 -20.403 1.00 96.25 110 GLU A N 1
ATOM 889 C CA . GLU A 1 110 ? 21.436 -0.201 -21.612 1.00 96.25 110 GLU A CA 1
ATOM 890 C C . GLU A 1 110 ? 20.986 0.921 -22.555 1.00 96.25 110 GLU A C 1
ATOM 892 O O . GLU A 1 110 ? 21.818 1.604 -23.147 1.00 96.25 110 GLU A O 1
ATOM 897 N N . ASN A 1 111 ? 19.677 1.173 -22.623 1.00 96.06 111 ASN A N 1
ATOM 898 C CA . ASN A 1 111 ? 19.087 2.252 -23.415 1.00 96.06 111 ASN A CA 1
ATOM 899 C C . ASN A 1 111 ? 19.023 3.607 -22.685 1.00 96.06 111 ASN A C 1
ATOM 901 O O . ASN A 1 111 ? 18.412 4.556 -23.181 1.00 96.06 111 ASN A O 1
ATOM 905 N N . SER A 1 112 ? 19.620 3.719 -21.497 1.00 94.50 112 SER A N 1
ATOM 906 C CA . SER A 1 112 ? 19.618 4.947 -20.699 1.00 94.50 112 SER A CA 1
ATOM 907 C C . SER A 1 112 ? 20.983 5.629 -20.665 1.00 94.50 112 SER A C 1
ATOM 909 O O . SER A 1 112 ? 21.996 5.105 -21.113 1.00 94.50 112 SER A O 1
ATOM 911 N N . SER A 1 113 ? 21.021 6.816 -20.061 1.00 93.88 113 SER A N 1
ATOM 912 C CA . SER A 1 113 ? 22.267 7.526 -19.747 1.00 93.88 113 SER A CA 1
ATOM 913 C C . SER A 1 113 ? 22.734 7.300 -18.302 1.00 93.88 113 SER A C 1
ATOM 915 O O . SER A 1 113 ? 23.509 8.097 -17.775 1.00 93.88 113 SER A O 1
ATOM 917 N N . MET A 1 114 ? 22.231 6.267 -17.615 1.00 92.88 114 MET A N 1
ATOM 918 C CA . MET A 1 114 ? 22.618 5.981 -16.232 1.00 92.88 114 MET A CA 1
ATOM 919 C C . MET A 1 114 ? 24.033 5.402 -16.166 1.00 92.88 114 MET A C 1
ATOM 921 O O . MET A 1 114 ? 24.396 4.522 -16.936 1.00 92.88 114 MET A O 1
ATOM 925 N N . SER A 1 115 ? 24.827 5.861 -15.198 1.00 93.62 115 SER A N 1
ATOM 926 C CA . SER A 1 115 ? 26.191 5.361 -14.978 1.00 93.62 115 SER A CA 1
ATOM 927 C C . SER A 1 115 ? 26.233 3.980 -14.321 1.00 93.62 115 SER A C 1
ATOM 929 O O . SER A 1 115 ? 27.218 3.259 -14.457 1.00 93.62 115 SER A O 1
ATOM 931 N N . GLN A 1 116 ? 25.179 3.615 -13.593 1.00 94.56 116 GLN A N 1
ATOM 932 C CA . GLN A 1 116 ? 25.058 2.338 -12.909 1.00 94.56 116 GLN A CA 1
ATOM 933 C C . GLN A 1 116 ? 23.606 1.879 -12.929 1.00 94.56 116 GLN A C 1
ATOM 935 O O . GLN A 1 116 ? 22.691 2.675 -12.720 1.00 94.56 116 GLN A O 1
ATOM 940 N N . GLN A 1 117 ? 23.414 0.580 -13.141 1.00 95.56 117 GLN A N 1
ATOM 941 C CA . GLN A 1 117 ? 22.107 -0.044 -13.075 1.00 95.56 117 GLN A CA 1
ATOM 942 C C . GLN A 1 117 ? 21.576 -0.062 -11.632 1.00 95.56 117 GLN A C 1
ATOM 944 O O . GLN A 1 117 ? 22.219 -0.655 -10.762 1.00 95.56 117 GLN A O 1
ATOM 949 N N . PRO A 1 118 ? 20.374 0.483 -11.376 1.00 96.00 118 PRO A N 1
ATOM 950 C CA . PRO A 1 118 ? 19.661 0.249 -10.128 1.00 96.00 118 PRO A CA 1
ATOM 951 C C . PRO A 1 118 ? 19.241 -1.217 -9.987 1.00 96.00 118 PRO A C 1
ATOM 953 O O . PRO A 1 118 ? 18.389 -1.711 -10.731 1.00 96.00 118 PRO A O 1
ATOM 956 N N . THR A 1 119 ? 19.782 -1.924 -8.996 1.00 96.75 119 THR A N 1
ATOM 957 C CA . THR A 1 119 ? 19.339 -3.295 -8.710 1.00 96.75 119 THR A CA 1
ATOM 958 C C . THR A 1 119 ? 17.934 -3.305 -8.095 1.00 96.75 119 THR A C 1
ATOM 960 O O . THR A 1 119 ? 17.410 -2.277 -7.651 1.00 96.75 119 THR A O 1
ATOM 963 N N . VAL A 1 120 ? 17.297 -4.480 -8.031 1.00 97.25 120 VAL A N 1
ATOM 964 C CA . VAL A 1 120 ? 16.042 -4.658 -7.271 1.00 97.25 120 VAL A CA 1
ATOM 965 C C . VAL A 1 120 ? 16.238 -4.237 -5.809 1.00 97.25 120 VAL A C 1
ATOM 967 O O . VAL A 1 120 ? 15.408 -3.520 -5.251 1.00 97.25 120 VAL A O 1
ATOM 970 N N . SER A 1 121 ? 17.375 -4.603 -5.213 1.00 97.56 121 SER A N 1
ATOM 971 C CA . SER A 1 121 ? 17.739 -4.240 -3.840 1.00 97.56 121 SER A CA 1
ATOM 972 C C . SER A 1 121 ? 17.889 -2.732 -3.641 1.00 97.56 121 SER A C 1
ATOM 974 O O . SER A 1 121 ? 17.465 -2.217 -2.605 1.00 97.56 121 SER A O 1
ATOM 976 N N . ASP A 1 122 ? 18.454 -2.013 -4.614 1.00 97.62 122 ASP A N 1
ATOM 977 C CA . ASP A 1 122 ? 18.588 -0.552 -4.543 1.00 97.62 122 ASP A CA 1
ATOM 978 C C . ASP A 1 122 ? 17.220 0.123 -4.574 1.00 97.62 122 ASP A C 1
ATOM 980 O O . ASP A 1 122 ? 16.908 0.943 -3.710 1.00 97.62 122 ASP A O 1
ATOM 984 N N . ARG A 1 123 ? 16.358 -0.289 -5.508 1.00 98.19 123 ARG A N 1
ATOM 985 C CA . ARG A 1 123 ? 14.993 0.238 -5.634 1.00 98.19 123 ARG A CA 1
ATOM 986 C C . ARG A 1 123 ? 14.141 -0.053 -4.406 1.00 98.19 123 ARG A C 1
ATOM 988 O O . ARG A 1 123 ? 13.461 0.843 -3.900 1.00 98.19 123 ARG A O 1
ATOM 995 N N . LEU A 1 124 ? 14.222 -1.276 -3.882 1.00 98.06 124 LEU A N 1
ATOM 996 C CA . LEU A 1 124 ? 13.537 -1.658 -2.652 1.00 98.06 124 LEU A CA 1
ATOM 997 C C . LEU A 1 124 ? 14.037 -0.821 -1.470 1.00 98.06 124 LEU A C 1
ATOM 999 O O . LEU A 1 124 ? 13.236 -0.309 -0.687 1.00 98.06 124 LEU A O 1
ATOM 1003 N N . ARG A 1 125 ? 15.357 -0.618 -1.366 1.00 98.44 125 ARG A N 1
ATOM 1004 C CA . ARG A 1 125 ? 15.960 0.243 -0.344 1.00 98.44 125 ARG A CA 1
ATOM 1005 C C . ARG A 1 125 ? 15.472 1.683 -0.464 1.00 98.44 125 ARG A C 1
ATOM 1007 O O . ARG A 1 125 ? 15.157 2.272 0.566 1.00 98.44 125 ARG A O 1
ATOM 1014 N N . TRP A 1 126 ? 15.386 2.247 -1.668 1.00 98.44 126 TRP A N 1
ATOM 1015 C CA . TRP A 1 126 ? 14.870 3.603 -1.871 1.00 98.44 126 TRP A CA 1
ATOM 1016 C C . TRP A 1 126 ? 13.440 3.736 -1.358 1.00 98.44 126 TRP A C 1
ATOM 1018 O O . TRP A 1 126 ? 13.186 4.598 -0.523 1.00 98.44 126 TRP A O 1
ATOM 1028 N N . LEU A 1 127 ? 12.539 2.834 -1.758 1.00 98.50 127 LEU A N 1
ATOM 1029 C CA . LEU A 1 127 ? 11.157 2.829 -1.272 1.00 98.50 127 LEU A CA 1
ATOM 1030 C C . LEU A 1 127 ? 11.098 2.723 0.260 1.00 98.50 127 LEU A C 1
ATOM 1032 O O . LEU A 1 127 ? 10.461 3.549 0.915 1.00 98.50 127 LEU A O 1
ATOM 1036 N N . LEU A 1 128 ? 11.800 1.742 0.840 1.00 98.25 128 LEU A N 1
ATOM 1037 C CA . LEU A 1 128 ? 11.796 1.505 2.286 1.00 98.25 128 LEU A CA 1
ATOM 1038 C C . LEU A 1 128 ? 12.334 2.708 3.068 1.00 98.25 128 LEU A C 1
ATOM 1040 O O . LEU A 1 128 ? 11.776 3.060 4.104 1.00 98.25 128 LEU A O 1
ATOM 1044 N N . GLN A 1 129 ? 13.394 3.361 2.585 1.00 98.25 129 GLN A N 1
ATOM 1045 C CA . GLN A 1 129 ? 13.974 4.533 3.246 1.00 98.25 129 GLN A CA 1
ATOM 1046 C C . GLN A 1 129 ? 13.109 5.784 3.085 1.00 98.25 129 GLN A C 1
ATOM 1048 O O . GLN A 1 129 ? 12.950 6.536 4.049 1.00 98.25 129 GLN A O 1
ATOM 1053 N N . THR A 1 130 ? 12.531 6.005 1.902 1.00 98.38 130 THR A N 1
ATOM 1054 C CA . THR A 1 130 ? 11.664 7.157 1.628 1.00 98.38 130 THR A CA 1
ATOM 1055 C C . THR A 1 130 ? 10.387 7.120 2.468 1.00 98.38 130 THR A C 1
ATOM 1057 O O . THR A 1 130 ? 9.963 8.164 2.962 1.00 98.38 130 THR A O 1
ATOM 1060 N N . PHE A 1 131 ? 9.803 5.936 2.682 1.00 97.88 131 PHE A N 1
ATOM 1061 C CA . PHE A 1 131 ? 8.529 5.773 3.395 1.00 97.88 131 PHE A CA 1
ATOM 1062 C C . PHE A 1 131 ? 8.660 5.167 4.804 1.00 97.88 131 PHE A C 1
ATOM 1064 O O . PHE A 1 131 ? 7.682 4.691 5.378 1.00 97.88 131 PHE A O 1
ATOM 1071 N N . LYS A 1 132 ? 9.859 5.203 5.404 1.00 96.94 132 LYS A N 1
ATOM 1072 C CA . LYS A 1 132 ? 10.158 4.534 6.689 1.00 96.94 132 LYS A CA 1
ATOM 1073 C C . LYS A 1 132 ? 9.293 4.964 7.880 1.00 96.94 132 LYS A C 1
ATOM 1075 O O . LYS A 1 132 ? 9.226 4.243 8.872 1.00 96.94 132 LYS A O 1
ATOM 1080 N N . TYR A 1 133 ? 8.679 6.147 7.829 1.00 95.00 133 TYR A N 1
ATOM 1081 C CA . TYR A 1 133 ? 7.874 6.685 8.934 1.00 95.00 133 TYR A CA 1
ATOM 1082 C C . TYR A 1 133 ? 6.363 6.529 8.712 1.00 95.00 133 TYR A C 1
ATOM 1084 O O . TYR A 1 133 ? 5.575 6.796 9.622 1.00 95.00 133 TYR A O 1
ATOM 1092 N N . GLN A 1 134 ? 5.946 6.069 7.534 1.00 95.50 134 GLN A N 1
ATOM 1093 C CA . GLN A 1 134 ? 4.554 5.869 7.163 1.00 95.50 134 GLN A CA 1
ATOM 1094 C C . GLN A 1 134 ? 4.140 4.439 7.513 1.00 95.50 134 GLN A C 1
ATOM 1096 O O . GLN A 1 134 ? 4.291 3.511 6.727 1.00 95.50 134 GLN A O 1
ATOM 1101 N N . LYS A 1 135 ? 3.609 4.258 8.726 1.00 92.81 135 LYS A N 1
ATOM 1102 C CA . LYS A 1 135 ? 3.260 2.932 9.274 1.00 92.81 135 LYS A CA 1
ATOM 1103 C C . LYS A 1 135 ? 2.188 2.177 8.482 1.00 92.81 135 LYS A C 1
ATOM 1105 O O . LYS A 1 135 ? 2.080 0.968 8.641 1.00 92.81 135 LYS A O 1
ATOM 1110 N N . ASN A 1 136 ? 1.386 2.889 7.696 1.00 94.75 136 ASN A N 1
ATOM 1111 C CA . ASN A 1 136 ? 0.324 2.333 6.865 1.00 94.75 136 ASN A CA 1
ATOM 1112 C C . ASN A 1 136 ? 0.748 2.114 5.402 1.00 94.75 136 ASN A C 1
ATOM 1114 O O . ASN A 1 136 ? -0.102 1.787 4.579 1.00 94.75 136 ASN A O 1
ATOM 1118 N N . ILE A 1 137 ? 2.030 2.309 5.069 1.00 98.12 137 ILE A N 1
ATOM 1119 C CA . ILE A 1 137 ? 2.596 1.935 3.771 1.00 98.12 137 ILE A CA 1
ATOM 1120 C C . ILE A 1 137 ? 3.340 0.609 3.924 1.00 98.12 137 ILE A C 1
ATOM 1122 O O . ILE A 1 137 ? 4.221 0.461 4.770 1.00 98.12 137 ILE A O 1
ATOM 1126 N N . HIS A 1 138 ? 3.015 -0.343 3.058 1.00 98.06 138 HIS A N 1
ATOM 1127 C CA . HIS A 1 138 ? 3.652 -1.651 2.984 1.00 98.06 138 HIS A CA 1
ATOM 1128 C C . HIS A 1 138 ? 4.276 -1.825 1.605 1.00 98.06 138 HIS A C 1
ATOM 1130 O O . HIS A 1 138 ? 3.592 -1.692 0.593 1.00 98.06 138 HIS A O 1
ATOM 1136 N N . ILE A 1 139 ? 5.571 -2.119 1.559 1.00 98.31 139 ILE A N 1
ATOM 1137 C CA . ILE A 1 139 ? 6.313 -2.256 0.305 1.00 98.31 139 ILE A CA 1
ATOM 1138 C C . ILE A 1 139 ? 6.584 -3.731 0.049 1.00 98.31 139 ILE A C 1
ATOM 1140 O O . ILE A 1 139 ? 7.043 -4.442 0.944 1.00 98.31 139 ILE A O 1
ATOM 1144 N N . HIS A 1 140 ? 6.335 -4.168 -1.181 1.00 97.75 140 HIS A N 1
ATOM 1145 C CA . HIS A 1 140 ? 6.576 -5.537 -1.615 1.00 97.75 140 HIS A CA 1
ATOM 1146 C C . HIS A 1 140 ? 7.306 -5.567 -2.954 1.00 97.75 140 HIS A C 1
ATOM 1148 O O . HIS A 1 140 ? 7.146 -4.656 -3.761 1.00 97.75 140 HIS A O 1
ATOM 1154 N N . SER A 1 141 ? 8.072 -6.626 -3.199 1.00 96.81 141 SER A N 1
ATOM 1155 C CA . SER A 1 141 ? 8.636 -6.944 -4.512 1.00 96.81 141 SER A CA 1
ATOM 1156 C C . SER A 1 141 ? 7.767 -7.980 -5.219 1.00 96.81 141 SER A C 1
ATOM 1158 O O . SER A 1 141 ? 7.347 -8.958 -4.595 1.00 96.81 141 SER A O 1
ATOM 1160 N N . PHE A 1 142 ? 7.533 -7.770 -6.507 1.00 95.25 142 PHE A N 1
ATOM 1161 C CA . PHE A 1 142 ? 6.837 -8.690 -7.392 1.00 95.25 142 PHE A CA 1
ATOM 1162 C C . PHE A 1 142 ? 7.710 -8.943 -8.620 1.00 95.25 142 PHE A C 1
ATOM 1164 O O . PHE A 1 142 ? 8.058 -8.004 -9.340 1.00 95.25 142 PHE A O 1
ATOM 1171 N N . ASP A 1 143 ? 8.079 -10.206 -8.812 1.00 92.94 143 ASP A N 1
ATOM 1172 C CA . ASP A 1 143 ? 8.830 -10.657 -9.975 1.00 92.94 143 ASP A CA 1
ATOM 1173 C C . ASP A 1 143 ? 7.852 -10.945 -11.112 1.00 92.94 143 ASP A C 1
ATOM 1175 O O . ASP A 1 143 ? 6.972 -11.796 -10.976 1.00 92.94 143 ASP A O 1
ATOM 1179 N N . GLU A 1 144 ? 7.985 -10.206 -12.206 1.00 88.19 144 GLU A N 1
ATOM 1180 C CA . GLU A 1 144 ? 7.165 -10.370 -13.406 1.00 88.19 144 GLU A CA 1
ATOM 1181 C C . GLU A 1 144 ? 7.960 -10.988 -14.566 1.00 88.19 144 GLU A C 1
ATOM 1183 O O . GLU A 1 144 ? 7.507 -10.953 -15.709 1.00 88.19 144 GLU A O 1
ATOM 1188 N N . GLN A 1 145 ? 9.132 -11.573 -14.283 1.00 85.00 145 GLN A N 1
ATOM 1189 C CA . GLN A 1 145 ? 9.953 -12.227 -15.295 1.00 85.00 145 GLN A CA 1
ATOM 1190 C C . GLN A 1 145 ? 9.174 -13.325 -16.035 1.00 85.00 145 GLN A C 1
ATOM 1192 O O . GLN A 1 145 ? 8.536 -14.194 -15.439 1.00 85.00 145 GLN A O 1
ATOM 1197 N N . GLY A 1 146 ? 9.278 -13.307 -17.366 1.00 78.25 146 GLY A N 1
ATOM 1198 C CA . GLY A 1 146 ? 8.620 -14.283 -18.239 1.00 78.25 146 GLY A CA 1
ATOM 1199 C C . GLY A 1 146 ? 7.161 -13.951 -18.557 1.00 78.25 146 GLY A C 1
ATOM 1200 O O . GLY A 1 146 ? 6.518 -14.699 -19.292 1.00 78.25 146 GLY A O 1
ATOM 1201 N N . ILE A 1 147 ? 6.647 -12.829 -18.051 1.00 81.00 147 ILE A N 1
ATOM 1202 C CA . ILE A 1 147 ? 5.352 -12.287 -18.450 1.00 81.00 147 ILE A CA 1
ATOM 1203 C C . ILE A 1 147 ? 5.570 -11.363 -19.645 1.00 81.00 147 ILE A C 1
ATOM 1205 O O . ILE A 1 147 ? 6.387 -10.446 -19.604 1.00 81.00 147 ILE A O 1
ATOM 1209 N N . GLU A 1 148 ? 4.842 -11.611 -20.733 1.00 75.62 148 GLU A N 1
ATOM 1210 C CA . GLU A 1 148 ? 4.967 -10.793 -21.935 1.00 75.62 148 GLU A CA 1
ATOM 1211 C C . GLU A 1 148 ? 4.599 -9.324 -21.635 1.00 75.62 148 GLU A C 1
ATOM 1213 O O . GLU A 1 148 ? 3.642 -9.063 -20.896 1.00 75.62 148 GLU A O 1
ATOM 1218 N N . PRO A 1 149 ? 5.324 -8.337 -22.187 1.00 68.69 149 PRO A N 1
ATOM 1219 C CA . PRO A 1 149 ? 4.988 -6.938 -21.977 1.00 68.69 149 PRO A CA 1
ATOM 1220 C C . PRO A 1 149 ? 3.564 -6.597 -22.432 1.00 68.69 149 PRO A C 1
ATOM 1222 O O . PRO A 1 149 ? 2.944 -7.270 -23.264 1.00 68.69 149 PRO A O 1
ATOM 1225 N N . TYR A 1 150 ? 3.045 -5.489 -21.908 1.00 61.91 150 TYR A N 1
ATOM 1226 C CA . TYR A 1 150 ? 1.827 -4.886 -22.437 1.00 61.91 150 TYR A CA 1
ATOM 1227 C C . TYR A 1 150 ? 1.960 -4.648 -23.959 1.00 61.91 150 TYR A C 1
ATOM 1229 O O . TYR A 1 150 ? 3.011 -4.168 -24.395 1.00 61.91 150 TYR A O 1
ATOM 1237 N N . PRO A 1 151 ? 0.914 -4.920 -24.769 1.00 65.19 151 PRO A N 1
ATOM 1238 C CA . PRO A 1 151 ? -0.457 -5.275 -24.372 1.00 65.19 151 PRO A CA 1
ATOM 1239 C C . PRO A 1 151 ? -0.757 -6.775 -24.217 1.00 65.19 151 PRO A C 1
ATOM 1241 O O . PRO A 1 151 ? -1.821 -7.118 -23.704 1.00 65.19 151 PRO A O 1
ATOM 1244 N N . HIS A 1 152 ? 0.130 -7.673 -24.644 1.00 70.94 152 HIS A N 1
ATOM 1245 C CA . HIS A 1 152 ? -0.207 -9.090 -24.835 1.00 70.94 152 HIS A CA 1
ATOM 1246 C C . HIS A 1 152 ? -0.205 -9.919 -23.541 1.00 70.94 152 HIS A C 1
ATOM 1248 O O . HIS A 1 152 ? -1.060 -10.791 -23.377 1.00 70.94 152 HIS A O 1
ATOM 1254 N N . GLY A 1 153 ? 0.661 -9.605 -22.573 1.00 73.25 153 GLY A N 1
ATOM 1255 C CA . GLY A 1 153 ? 0.749 -10.365 -21.318 1.00 73.25 153 GLY A CA 1
ATOM 1256 C C . GLY A 1 153 ? -0.137 -9.867 -20.177 1.00 73.25 153 GLY A C 1
ATOM 1257 O O . GLY A 1 153 ? -0.026 -10.371 -19.063 1.00 73.25 153 GLY A O 1
ATOM 1258 N N . TRP A 1 154 ? -1.040 -8.910 -20.411 1.00 74.94 154 TRP A N 1
ATOM 1259 C CA . TRP A 1 154 ? -1.794 -8.259 -19.331 1.00 74.94 154 TRP A CA 1
ATOM 1260 C C . TRP A 1 154 ? -2.716 -9.207 -18.541 1.00 74.94 154 TRP A C 1
ATOM 1262 O O . TRP A 1 154 ? -2.889 -9.036 -17.336 1.00 74.94 154 TRP A O 1
ATOM 1272 N N . ASN A 1 155 ? -3.267 -10.245 -19.183 1.00 79.75 155 ASN A N 1
ATOM 1273 C CA . ASN A 1 155 ? -4.062 -11.269 -18.488 1.00 79.75 155 ASN A CA 1
ATOM 1274 C C . ASN A 1 155 ? -3.189 -12.123 -17.558 1.00 79.75 155 ASN A C 1
ATOM 1276 O O . ASN A 1 155 ? -3.524 -12.298 -16.391 1.00 79.75 155 ASN A O 1
ATOM 1280 N N . VAL A 1 156 ? -2.038 -12.584 -18.059 1.00 83.00 156 VAL A N 1
ATOM 1281 C CA . VAL A 1 156 ? -1.075 -13.390 -17.290 1.00 83.00 156 VAL A CA 1
ATOM 1282 C C . VAL A 1 156 ? -0.505 -12.576 -16.130 1.00 83.00 156 VAL A C 1
ATOM 1284 O O . VAL A 1 156 ? -0.448 -13.060 -15.002 1.00 83.00 156 VAL A O 1
ATOM 1287 N N . TRP A 1 157 ? -0.160 -11.312 -16.388 1.00 84.94 157 TRP A N 1
ATOM 1288 C CA . TRP A 1 157 ? 0.247 -10.358 -15.363 1.00 84.94 157 TRP A CA 1
ATOM 1289 C C . TRP A 1 157 ? -0.834 -10.196 -14.296 1.00 84.94 157 TRP A C 1
ATOM 1291 O O . TRP A 1 157 ? -0.570 -10.378 -13.112 1.00 84.94 157 TRP A O 1
ATOM 1301 N N . SER A 1 158 ? -2.072 -9.922 -14.713 1.00 84.06 158 SER A N 1
ATOM 1302 C CA . SER A 1 158 ? -3.207 -9.755 -13.808 1.00 84.06 158 SER A CA 1
ATOM 1303 C C . SER A 1 158 ? -3.407 -10.976 -12.906 1.00 84.06 158 SER A C 1
ATOM 1305 O O . SER A 1 158 ? -3.604 -10.817 -11.702 1.00 84.06 158 SER A O 1
ATOM 1307 N N . ASP A 1 159 ? -3.353 -12.185 -13.459 1.00 87.00 159 ASP A N 1
ATOM 1308 C CA . ASP A 1 159 ? -3.522 -13.414 -12.682 1.00 87.00 159 ASP A CA 1
ATOM 1309 C C . ASP A 1 159 ? -2.355 -13.633 -11.710 1.00 87.00 159 ASP A C 1
ATOM 1311 O O . ASP A 1 159 ? -2.578 -13.955 -10.540 1.00 87.00 159 ASP A O 1
ATOM 1315 N N . GLY A 1 160 ? -1.123 -13.360 -12.150 1.00 88.81 160 GLY A N 1
ATOM 1316 C CA . GLY A 1 160 ? 0.066 -13.400 -11.301 1.00 88.81 160 GLY A CA 1
ATOM 1317 C C . GLY A 1 160 ? -0.024 -12.433 -10.119 1.00 88.81 160 GLY A C 1
ATOM 1318 O O . GLY A 1 160 ? 0.228 -12.819 -8.976 1.00 88.81 160 GLY A O 1
ATOM 1319 N N . VAL A 1 161 ? -0.452 -11.190 -10.357 1.00 88.62 161 VAL A N 1
ATOM 1320 C CA . VAL A 1 161 ? -0.607 -10.208 -9.280 1.00 88.62 161 VAL A CA 1
ATOM 1321 C C . VAL A 1 161 ? -1.787 -10.566 -8.366 1.00 88.62 161 VAL A C 1
ATOM 1323 O O . VAL A 1 161 ? -1.665 -10.420 -7.151 1.00 88.62 161 VAL A O 1
ATOM 1326 N N . LYS A 1 162 ? -2.909 -11.085 -8.887 1.00 89.00 162 LYS A N 1
ATOM 1327 C CA . LYS A 1 162 ? -4.023 -11.574 -8.048 1.00 89.00 162 LYS A CA 1
ATOM 1328 C C . LYS A 1 162 ? -3.558 -12.680 -7.100 1.00 89.00 162 LYS A C 1
ATOM 1330 O O . LYS A 1 162 ? -3.793 -12.571 -5.898 1.00 89.00 162 LYS A O 1
ATOM 1335 N N . ALA A 1 163 ? -2.839 -13.677 -7.615 1.00 90.62 163 ALA A N 1
ATOM 1336 C CA . ALA A 1 163 ? -2.275 -14.756 -6.808 1.00 90.62 163 ALA A CA 1
ATOM 1337 C C . ALA A 1 163 ? -1.276 -14.230 -5.763 1.00 90.62 163 ALA A C 1
ATOM 1339 O O . ALA A 1 163 ? -1.306 -14.636 -4.601 1.00 90.62 163 ALA A O 1
ATOM 1340 N N . PHE A 1 164 ? -0.425 -13.276 -6.149 1.00 92.75 164 PHE A N 1
ATOM 1341 C CA . PHE A 1 164 ? 0.503 -12.617 -5.235 1.00 92.75 164 PHE A CA 1
ATOM 1342 C C . PHE A 1 164 ? -0.224 -11.887 -4.092 1.00 92.75 164 PHE A C 1
ATOM 1344 O O . PHE A 1 164 ? 0.144 -12.032 -2.924 1.00 92.75 164 PHE A O 1
ATOM 1351 N N . LEU A 1 165 ? -1.267 -11.113 -4.400 1.00 91.88 165 LEU A N 1
ATOM 1352 C CA . LEU A 1 165 ? -2.038 -10.390 -3.389 1.00 91.88 165 LEU A CA 1
ATOM 1353 C C . LEU A 1 165 ? -2.802 -11.346 -2.472 1.00 91.88 165 LEU A C 1
ATOM 1355 O O . LEU A 1 165 ? -2.809 -11.135 -1.260 1.00 91.88 165 LEU A O 1
ATOM 1359 N N . GLU A 1 166 ? -3.370 -12.423 -3.017 1.00 92.38 166 GLU A N 1
ATOM 1360 C CA . GLU A 1 166 ? -4.034 -13.471 -2.239 1.00 92.38 166 GLU A CA 1
ATOM 1361 C C . GLU A 1 166 ? -3.060 -14.154 -1.270 1.00 92.38 166 GLU A C 1
ATOM 1363 O O . GLU A 1 166 ? -3.341 -14.241 -0.073 1.00 92.38 166 GLU A O 1
ATOM 1368 N N . GLN A 1 167 ? -1.864 -14.531 -1.737 1.00 93.06 167 GLN A N 1
ATOM 1369 C CA . GLN A 1 167 ? -0.810 -15.106 -0.892 1.00 93.06 167 GLN A CA 1
ATOM 1370 C C . GLN A 1 167 ? -0.411 -14.169 0.260 1.00 93.06 167 GLN A C 1
ATOM 1372 O O . GLN A 1 167 ? -0.054 -14.617 1.351 1.00 93.06 167 GLN A O 1
ATOM 1377 N N . LYS A 1 168 ? -0.464 -12.854 0.026 1.00 92.38 168 LYS A N 1
ATOM 1378 C CA . LYS A 1 168 ? -0.162 -11.818 1.021 1.00 92.38 168 LYS A CA 1
ATOM 1379 C C . LYS A 1 168 ? -1.377 -11.406 1.861 1.00 92.38 168 LYS A C 1
ATOM 1381 O O . LYS A 1 168 ? -1.224 -10.540 2.721 1.00 92.38 168 LYS A O 1
ATOM 1386 N N . ALA A 1 169 ? -2.547 -12.006 1.631 1.00 92.00 169 ALA A N 1
ATOM 1387 C CA . ALA A 1 169 ? -3.827 -11.630 2.231 1.00 92.00 169 ALA A CA 1
ATOM 1388 C C . ALA A 1 169 ? -4.177 -10.137 2.043 1.00 92.00 169 ALA A C 1
ATOM 1390 O O . ALA A 1 169 ? -4.732 -9.492 2.934 1.00 92.00 169 ALA A O 1
ATOM 1391 N N . ILE A 1 170 ? -3.839 -9.579 0.877 1.00 91.81 170 ILE A N 1
ATOM 1392 C CA . ILE A 1 170 ? -4.121 -8.193 0.501 1.00 91.81 170 ILE A CA 1
ATOM 1393 C C . ILE A 1 170 ? -5.370 -8.173 -0.376 1.00 91.81 170 ILE A C 1
ATOM 1395 O O . ILE A 1 170 ? -5.382 -8.734 -1.468 1.00 91.81 170 ILE A O 1
ATOM 1399 N N . VAL A 1 171 ? -6.408 -7.474 0.077 1.00 91.00 171 VAL A N 1
ATOM 1400 C CA . VAL A 1 171 ? -7.648 -7.279 -0.686 1.00 91.00 171 VAL A CA 1
ATOM 1401 C C . VAL A 1 171 ? -7.807 -5.783 -0.967 1.00 91.00 171 VAL A C 1
ATOM 1403 O O . VAL A 1 171 ? -8.357 -5.063 -0.130 1.00 91.00 171 VAL A O 1
ATOM 1406 N N . PRO A 1 172 ? -7.268 -5.271 -2.090 1.00 91.31 172 PRO A N 1
ATOM 1407 C CA . PRO A 1 172 ? -7.342 -3.851 -2.401 1.00 91.31 172 PRO A CA 1
ATOM 1408 C C . PRO A 1 172 ? -8.767 -3.451 -2.797 1.00 91.31 172 PRO A C 1
ATOM 1410 O O . PRO A 1 172 ? -9.486 -4.199 -3.450 1.00 91.31 172 PRO A O 1
ATOM 1413 N N . SER A 1 173 ? -9.165 -2.237 -2.427 1.00 89.94 173 SER A N 1
ATOM 1414 C CA . SER A 1 173 ? -10.412 -1.594 -2.873 1.00 89.94 173 SER A CA 1
ATOM 1415 C C . SER A 1 173 ? -10.156 -0.494 -3.909 1.00 89.94 173 SER A C 1
ATOM 1417 O O . SER A 1 173 ? -11.060 -0.124 -4.662 1.00 89.94 173 SER A O 1
ATOM 1419 N N . PHE A 1 174 ? -8.927 0.028 -3.942 1.00 90.62 174 PHE A N 1
ATOM 1420 C CA . PHE A 1 174 ? -8.501 1.126 -4.803 1.00 90.62 174 PHE A CA 1
ATOM 1421 C C . PHE A 1 174 ? -7.172 0.795 -5.475 1.00 90.62 174 PHE A C 1
ATOM 1423 O O . PHE A 1 174 ? -6.277 0.235 -4.840 1.00 90.62 174 PHE A O 1
ATOM 1430 N N . ILE A 1 175 ? -7.031 1.208 -6.731 1.00 90.62 175 ILE A N 1
ATOM 1431 C CA . ILE A 1 175 ? -5.749 1.254 -7.430 1.00 90.62 175 ILE A CA 1
ATOM 1432 C C . ILE A 1 175 ? -5.411 2.700 -7.774 1.00 90.62 175 ILE A C 1
ATOM 1434 O O . ILE A 1 175 ? -6.276 3.461 -8.203 1.00 90.62 175 ILE A O 1
ATOM 1438 N N . TYR A 1 176 ? -4.144 3.054 -7.593 1.00 91.44 176 TYR A N 1
ATOM 1439 C CA . TYR A 1 176 ? -3.595 4.358 -7.927 1.00 91.44 176 TYR A CA 1
ATOM 1440 C C . TYR A 1 176 ? -2.516 4.187 -8.995 1.00 91.44 176 TYR A C 1
ATOM 1442 O O . TYR A 1 176 ? -1.578 3.410 -8.814 1.00 91.44 176 TYR A O 1
ATOM 1450 N N . SER A 1 177 ? -2.634 4.931 -10.093 1.00 87.38 177 SER A N 1
ATOM 1451 C CA . SER A 1 177 ? -1.642 4.962 -11.169 1.00 87.38 177 SER A CA 1
ATOM 1452 C C . SER A 1 177 ? -1.508 6.380 -11.720 1.00 87.38 177 SER A C 1
ATOM 1454 O O . SER A 1 177 ? -2.468 7.148 -11.711 1.00 87.38 177 SER A O 1
ATOM 1456 N N . SER A 1 178 ? -0.314 6.736 -12.193 1.00 77.44 178 SER A N 1
ATOM 1457 C CA . SER A 1 178 ? -0.105 7.943 -13.001 1.00 77.44 178 SER A CA 1
ATOM 1458 C C . SER A 1 178 ? -0.433 7.723 -14.481 1.00 77.44 178 SER A C 1
ATOM 1460 O O . SER A 1 178 ? -0.660 8.693 -15.200 1.00 77.44 178 SER A O 1
ATOM 1462 N N . GLU A 1 179 ? -0.489 6.468 -14.931 1.00 73.81 179 GLU A N 1
ATOM 1463 C CA . GLU A 1 179 ? -0.734 6.100 -16.322 1.00 73.81 179 GLU A CA 1
ATOM 1464 C C . GLU A 1 179 ? -2.228 5.852 -16.559 1.00 73.81 179 GLU A C 1
ATOM 1466 O O . GLU A 1 179 ? -2.830 4.902 -16.049 1.00 73.81 179 GLU A O 1
ATOM 1471 N N . ALA A 1 180 ? -2.853 6.707 -17.373 1.00 69.69 180 ALA A N 1
ATOM 1472 C CA . ALA A 1 180 ? -4.289 6.635 -17.653 1.00 69.69 180 ALA A CA 1
ATOM 1473 C C . ALA A 1 180 ? -4.713 5.325 -18.349 1.00 69.69 180 ALA A C 1
ATOM 1475 O O . ALA A 1 180 ? -5.876 4.923 -18.266 1.00 69.69 180 ALA A O 1
ATOM 1476 N N . GLN A 1 181 ? -3.782 4.676 -19.051 1.00 67.81 181 GLN A N 1
ATOM 1477 C CA . GLN A 1 181 ? -4.005 3.419 -19.770 1.00 67.81 181 GLN A CA 1
ATOM 1478 C C . GLN A 1 181 ? -4.123 2.252 -18.777 1.00 67.81 181 GLN A C 1
ATOM 1480 O O . GLN A 1 181 ? -5.112 1.515 -18.801 1.00 67.81 181 GLN A O 1
ATOM 1485 N N . ASP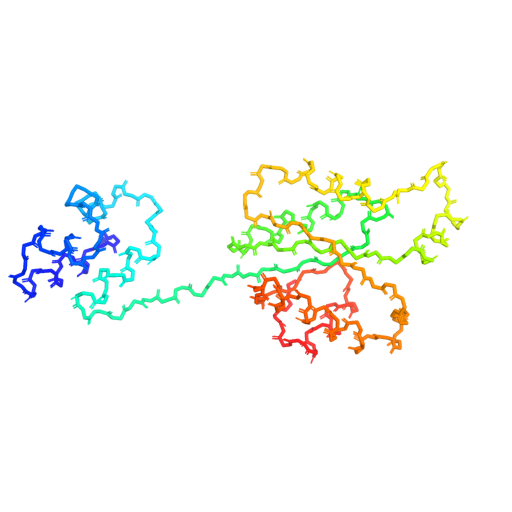 A 1 182 ? -3.194 2.185 -17.822 1.00 68.00 182 ASP A N 1
ATOM 1486 C CA . ASP A 1 182 ? -3.146 1.174 -16.761 1.00 68.00 182 ASP A CA 1
ATOM 1487 C C . ASP A 1 182 ? -4.352 1.281 -15.826 1.00 68.00 182 ASP A C 1
ATOM 1489 O O . ASP A 1 182 ? -4.935 0.270 -15.421 1.00 68.00 182 ASP A O 1
ATOM 1493 N N . ALA A 1 183 ? -4.784 2.512 -15.527 1.00 64.56 183 ALA A N 1
A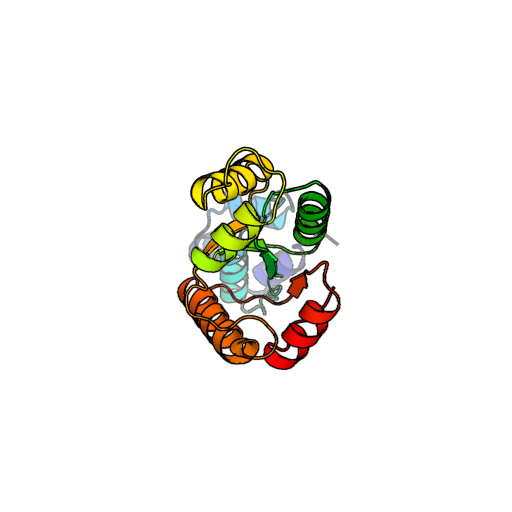TOM 1494 C CA . ALA A 1 183 ? -5.978 2.755 -14.726 1.00 64.56 183 ALA A CA 1
ATOM 1495 C C . ALA A 1 183 ? -7.224 2.116 -15.364 1.00 64.56 183 ALA A C 1
ATOM 1497 O O . ALA A 1 183 ? -7.982 1.425 -14.686 1.00 64.56 183 ALA A O 1
ATOM 1498 N N . ARG A 1 184 ? -7.423 2.275 -16.680 1.00 65.88 184 ARG A N 1
ATOM 1499 C CA . ARG A 1 184 ? -8.578 1.685 -17.385 1.00 65.88 184 ARG A CA 1
ATOM 1500 C C . ARG A 1 184 ? -8.495 0.164 -17.456 1.00 65.88 184 ARG A C 1
ATOM 1502 O O . ARG A 1 184 ? -9.489 -0.512 -17.196 1.00 65.88 184 ARG A O 1
ATOM 1509 N N . ALA A 1 185 ? -7.324 -0.369 -17.795 1.00 65.44 185 ALA A N 1
ATOM 1510 C CA . ALA A 1 185 ? -7.124 -1.807 -17.930 1.00 65.44 185 ALA A CA 1
ATOM 1511 C C . ALA A 1 185 ? -7.342 -2.535 -16.592 1.00 65.44 185 ALA A C 1
ATOM 1513 O O . ALA A 1 185 ? -7.979 -3.589 -16.552 1.00 65.44 185 ALA A O 1
ATOM 1514 N N . THR A 1 186 ? -6.893 -1.942 -15.483 1.00 64.25 186 THR A N 1
ATOM 1515 C CA . THR A 1 186 ? -7.031 -2.558 -14.159 1.00 64.25 186 THR A CA 1
ATOM 1516 C C . THR A 1 186 ? -8.466 -2.511 -13.637 1.00 64.25 186 THR A C 1
ATOM 1518 O O . THR A 1 186 ? -8.956 -3.509 -13.112 1.00 64.25 186 THR A O 1
ATOM 1521 N N . VAL A 1 187 ? -9.184 -1.399 -13.833 1.00 67.25 187 VAL A N 1
ATOM 1522 C CA . VAL A 1 187 ? -10.605 -1.289 -13.449 1.00 67.25 187 VAL A CA 1
ATOM 1523 C C . VAL A 1 187 ? -11.443 -2.373 -14.127 1.00 67.25 187 VAL A C 1
ATOM 1525 O O . VAL A 1 187 ? -12.237 -3.037 -13.463 1.00 67.25 187 VAL A O 1
ATOM 1528 N N . ASN A 1 188 ? -11.221 -2.609 -15.422 1.00 63.31 188 ASN A N 1
ATOM 1529 C CA . ASN A 1 188 ? -11.996 -3.582 -16.192 1.00 63.31 188 ASN A CA 1
ATOM 1530 C C . ASN A 1 188 ? -11.789 -5.034 -15.733 1.00 63.31 188 ASN A C 1
ATOM 1532 O O . ASN A 1 188 ? -12.714 -5.835 -15.814 1.00 63.31 188 ASN A O 1
ATOM 1536 N N . ILE A 1 189 ? -10.593 -5.382 -15.254 1.00 64.44 189 ILE A N 1
ATOM 1537 C CA . ILE A 1 189 ? -10.226 -6.778 -14.955 1.00 64.44 189 ILE A CA 1
ATOM 1538 C C . ILE A 1 189 ? -10.355 -7.101 -13.458 1.00 64.44 189 ILE A C 1
ATOM 1540 O O . ILE A 1 189 ? -10.503 -8.263 -13.067 1.00 64.44 189 ILE A O 1
ATOM 1544 N N . TRP A 1 190 ? -10.260 -6.079 -12.607 1.00 68.88 190 TRP A N 1
ATOM 1545 C CA . TRP A 1 190 ? -10.202 -6.243 -11.155 1.00 68.88 190 TRP A CA 1
ATOM 1546 C C . TRP A 1 190 ? -11.416 -5.649 -10.442 1.00 68.88 190 TRP A C 1
ATOM 1548 O O . TRP A 1 190 ? -11.572 -5.860 -9.243 1.00 68.88 190 TRP A O 1
ATOM 1558 N N . GLY A 1 191 ? -12.269 -4.894 -11.145 1.00 68.94 191 GLY A N 1
ATOM 1559 C CA . GLY A 1 191 ? -13.429 -4.229 -10.546 1.00 68.94 191 GLY A CA 1
ATOM 1560 C C . GLY A 1 191 ? -13.058 -3.191 -9.481 1.00 68.94 191 GLY A C 1
ATOM 1561 O O . GLY A 1 191 ? -13.906 -2.798 -8.679 1.00 68.94 191 GLY A O 1
ATOM 1562 N N . LEU A 1 192 ? -11.791 -2.761 -9.441 1.00 73.81 192 LEU A N 1
ATOM 1563 C CA . LEU A 1 192 ? -11.310 -1.763 -8.491 1.00 73.81 192 LEU A CA 1
ATOM 1564 C C . LEU A 1 192 ? -11.838 -0.380 -8.852 1.00 73.81 192 LEU A C 1
ATOM 1566 O O . LEU A 1 192 ? -12.070 -0.065 -10.019 1.00 73.81 192 LEU A O 1
ATOM 1570 N N . ARG A 1 193 ? -11.996 0.474 -7.840 1.00 71.19 193 ARG A N 1
ATOM 1571 C CA . ARG A 1 193 ? -12.382 1.870 -8.060 1.00 71.19 193 ARG A CA 1
ATOM 1572 C C . ARG A 1 193 ? -11.131 2.674 -8.431 1.00 71.19 193 ARG A C 1
ATOM 1574 O O . ARG A 1 193 ? -10.171 2.640 -7.654 1.00 71.19 193 ARG A O 1
ATOM 1581 N N . PRO A 1 194 ? -11.120 3.378 -9.577 1.00 63.72 194 PRO A N 1
ATOM 1582 C CA . PRO A 1 194 ? -10.005 4.244 -9.926 1.00 63.72 194 PRO A CA 1
ATOM 1583 C C . PRO A 1 194 ? -10.020 5.513 -9.068 1.00 63.72 194 PRO A C 1
ATOM 1585 O O . PRO A 1 194 ? -11.086 5.965 -8.634 1.00 63.72 194 PRO A O 1
ATOM 1588 N N . PHE A 1 195 ? -8.837 6.093 -8.876 1.00 54.25 195 PHE A N 1
ATOM 1589 C CA . PHE A 1 195 ? -8.643 7.456 -8.386 1.00 54.25 195 PHE A CA 1
ATOM 1590 C C . PHE A 1 195 ? -7.603 8.193 -9.223 1.00 54.25 195 PHE A C 1
ATOM 1592 O O . PHE A 1 195 ? -6.626 7.536 -9.647 1.00 54.25 195 PHE A O 1
#